Protein AF-A0A3B0YBM6-F1 (afdb_monomer_lite)

InterPro domains:
  IPR036280 Multiheme cytochrome superfamily [SSF48695] (33-255)

Radius of gyration: 23.22 Å; chains: 1; bounding box: 80×47×51 Å

Foldseek 3Di:
DPVVVVVVVVVVVVVVVVVVVVVVVLQVVCQPAQAGANNNPQFHADQLVCVLAVVRHPFADPPDFDFADLVRVLVVCCVVPVVQSVLLCLACQQPPPDPDDRNGPCLQFNGGRRRTGHHWLVSVCVPPVQQSVLQCVLVVLPPPGLLCLQNVLRNDCCNNPDDNVVSSLSSLLNSSNTHVQQQQHPPRSDQLSSQAQVSNDVNQDDDQHHPVVVCCPDPLNVCCVVCVVVADSVDWLDPPSDPGHHPCNVQQPRNRNHRSPPDDPRSD

Structure (mmCIF, N/CA/C/O backbone):
data_AF-A0A3B0YBM6-F1
#
_entry.id   AF-A0A3B0YBM6-F1
#
loop_
_atom_site.group_PDB
_atom_site.id
_atom_site.type_symbol
_atom_site.label_atom_id
_atom_site.label_alt_id
_atom_site.label_comp_id
_atom_site.label_asym_id
_atom_site.label_entity_id
_atom_site.label_seq_id
_atom_site.pdbx_PDB_ins_code
_atom_site.Cartn_x
_atom_site.Cartn_y
_atom_site.Cartn_z
_atom_site.occupancy
_atom_site.B_iso_or_equiv
_atom_site.auth_seq_id
_atom_site.auth_comp_id
_atom_site.auth_asym_id
_atom_site.auth_atom_id
_atom_site.pdbx_PDB_model_num
ATOM 1 N N . MET A 1 1 ? 52.699 29.665 -22.154 1.00 53.41 1 MET A N 1
ATOM 2 C CA . MET A 1 1 ? 52.460 28.295 -21.631 1.00 53.41 1 MET A CA 1
ATOM 3 C C . MET A 1 1 ? 51.101 28.164 -20.908 1.00 53.41 1 MET A C 1
ATOM 5 O O . MET A 1 1 ? 51.081 27.802 -19.745 1.00 53.41 1 MET A O 1
ATOM 9 N N . SER A 1 2 ? 49.950 28.418 -21.557 1.00 57.50 2 SER A N 1
ATOM 10 C CA . SER A 1 2 ? 48.637 28.396 -20.853 1.00 57.50 2 SER A CA 1
ATOM 11 C C . SER A 1 2 ? 47.530 27.567 -21.539 1.00 57.50 2 SER A C 1
ATOM 13 O O . SER A 1 2 ? 46.724 26.938 -20.864 1.00 57.50 2 SER A O 1
ATOM 15 N N . ARG A 1 3 ? 47.533 27.422 -22.874 1.00 57.56 3 ARG A N 1
ATOM 16 C CA . ARG A 1 3 ? 46.453 26.705 -23.589 1.00 57.56 3 ARG A CA 1
ATOM 17 C C . ARG A 1 3 ? 46.399 25.189 -23.349 1.00 57.56 3 ARG A C 1
ATOM 19 O O . ARG A 1 3 ? 45.308 24.643 -23.295 1.00 57.56 3 ARG A O 1
ATOM 26 N N . LYS A 1 4 ? 47.536 24.497 -23.171 1.00 54.75 4 LYS A N 1
ATOM 27 C CA . LYS A 1 4 ? 47.551 23.023 -23.025 1.00 54.75 4 LYS A CA 1
ATOM 28 C C . LYS A 1 4 ? 46.879 22.535 -21.730 1.00 54.75 4 LYS A C 1
ATOM 30 O O . LYS A 1 4 ? 46.140 21.564 -21.791 1.00 54.75 4 LYS A O 1
ATOM 35 N N . ARG A 1 5 ? 47.062 23.221 -20.589 1.00 54.25 5 ARG A N 1
ATOM 36 C CA . ARG A 1 5 ? 46.434 22.848 -19.297 1.00 54.25 5 ARG A CA 1
ATOM 37 C C . ARG A 1 5 ? 44.906 22.932 -19.323 1.00 54.25 5 ARG A C 1
ATOM 39 O O . ARG A 1 5 ? 44.256 22.127 -18.673 1.00 54.25 5 ARG A O 1
ATOM 46 N N . VAL A 1 6 ? 44.353 23.864 -20.099 1.00 57.91 6 VAL A N 1
ATOM 47 C CA . VAL A 1 6 ? 42.903 24.046 -20.253 1.00 57.91 6 VAL A CA 1
ATOM 48 C C . VAL A 1 6 ? 42.283 22.826 -20.953 1.00 57.91 6 VAL A C 1
ATOM 50 O O . VAL A 1 6 ? 41.308 22.271 -20.458 1.00 57.91 6 VAL A O 1
ATOM 53 N N . TYR A 1 7 ? 42.902 22.310 -22.021 1.00 59.50 7 TYR A N 1
ATOM 54 C CA . TYR A 1 7 ? 42.421 21.103 -22.714 1.00 59.50 7 TYR A CA 1
ATOM 55 C C . TYR A 1 7 ? 42.438 19.834 -21.843 1.00 59.50 7 TYR A C 1
ATOM 57 O O . TYR A 1 7 ? 41.513 19.033 -21.937 1.00 59.50 7 TYR A O 1
ATOM 65 N N . TYR A 1 8 ? 43.429 19.667 -20.958 1.00 67.12 8 TYR A N 1
ATOM 66 C CA . TYR A 1 8 ? 43.509 18.494 -20.071 1.00 67.12 8 TYR A CA 1
ATOM 67 C C . TYR A 1 8 ? 42.395 18.423 -19.019 1.00 67.12 8 TYR A C 1
ATOM 69 O O . TYR A 1 8 ? 42.155 17.345 -18.492 1.00 67.12 8 TYR A O 1
ATOM 77 N N . VAL A 1 9 ? 41.714 19.533 -18.717 1.00 77.81 9 VAL A N 1
ATOM 78 C CA . VAL A 1 9 ? 40.599 19.564 -17.755 1.00 77.81 9 VAL A CA 1
ATOM 79 C C . VAL A 1 9 ? 39.249 19.450 -18.466 1.00 77.81 9 VAL A C 1
ATOM 81 O O . VAL A 1 9 ? 38.379 18.712 -18.017 1.00 77.81 9 VAL A O 1
ATOM 84 N N . TRP A 1 10 ? 39.071 20.112 -19.612 1.00 86.19 10 TRP A N 1
ATOM 85 C CA . TRP A 1 10 ? 37.790 20.081 -20.327 1.00 86.19 10 TRP A CA 1
ATOM 86 C C . TRP A 1 10 ? 37.496 18.744 -21.000 1.00 86.19 10 TRP A C 1
ATOM 88 O O . TRP A 1 10 ? 36.347 18.323 -21.004 1.00 86.19 10 TRP A O 1
ATOM 98 N N . VAL A 1 11 ? 38.506 18.049 -21.530 1.00 88.62 11 VAL A N 1
ATOM 99 C CA . VAL A 1 11 ? 38.305 16.731 -22.153 1.00 88.62 11 VAL A CA 1
ATOM 100 C C . VAL A 1 11 ? 37.733 15.703 -21.162 1.00 88.62 11 VAL A C 1
ATOM 102 O O . VAL A 1 11 ? 36.676 15.151 -21.463 1.00 88.62 11 VAL A O 1
ATOM 105 N N . PRO A 1 12 ? 38.328 15.456 -19.976 1.00 90.75 12 PRO A N 1
ATOM 106 C CA . PRO A 1 12 ? 37.748 14.517 -19.018 1.00 90.75 12 PRO A CA 1
ATOM 107 C C . PRO A 1 12 ? 36.400 14.990 -18.461 1.00 90.75 12 PRO A C 1
ATOM 109 O O . PRO A 1 12 ? 35.537 14.151 -18.225 1.00 90.75 12 PRO A O 1
ATOM 112 N N . LEU A 1 13 ? 36.171 16.302 -18.304 1.00 92.50 13 LEU A N 1
ATOM 113 C CA . LEU A 1 13 ? 34.864 16.825 -17.886 1.00 92.50 13 LEU A CA 1
ATOM 114 C C . LEU A 1 13 ? 33.773 16.579 -18.935 1.00 92.50 13 LEU A C 1
ATOM 116 O O . LEU A 1 13 ? 32.681 16.147 -18.583 1.00 92.50 13 LEU A O 1
ATOM 120 N N . VAL A 1 14 ? 34.061 16.807 -20.218 1.00 94.06 14 VAL A N 1
ATOM 121 C CA . VAL A 1 14 ? 33.119 16.521 -21.309 1.00 94.06 14 VAL A CA 1
ATOM 122 C C . VAL A 1 14 ? 32.860 15.021 -21.412 1.00 94.06 14 VAL A C 1
ATOM 124 O O . VAL A 1 14 ? 31.706 14.621 -21.521 1.00 94.06 14 VAL A O 1
ATOM 127 N N . ILE A 1 15 ? 33.899 14.183 -21.308 1.00 94.88 15 ILE A N 1
ATOM 128 C CA . ILE A 1 15 ? 33.736 12.722 -21.279 1.00 94.88 15 ILE A CA 1
ATOM 129 C C . ILE A 1 15 ? 32.851 12.305 -20.099 1.00 94.88 15 ILE A C 1
ATOM 131 O O . ILE A 1 15 ? 31.937 11.511 -20.292 1.00 94.88 15 ILE A O 1
ATOM 135 N N . ALA A 1 16 ? 33.073 12.859 -18.904 1.00 95.06 16 ALA A N 1
ATOM 136 C CA . ALA A 1 16 ? 32.257 12.562 -17.730 1.00 95.06 16 ALA A CA 1
ATOM 137 C C . ALA A 1 16 ? 30.795 12.990 -17.927 1.00 95.06 16 ALA A C 1
ATOM 139 O O . ALA A 1 16 ? 29.895 12.204 -17.655 1.00 95.06 16 ALA A O 1
ATOM 140 N N . LEU A 1 17 ? 30.545 14.194 -18.452 1.00 96.06 17 LEU A N 1
ATOM 141 C CA . LEU A 1 17 ? 29.189 14.675 -18.736 1.00 96.06 17 LEU A CA 1
ATOM 142 C C . LEU A 1 17 ? 28.469 13.790 -19.760 1.00 96.06 17 LEU A C 1
ATOM 144 O O . LEU A 1 17 ? 27.319 13.414 -19.541 1.00 96.06 17 LEU A O 1
ATOM 148 N N . VAL A 1 18 ? 29.150 13.416 -20.847 1.00 96.50 18 VAL A N 1
ATOM 149 C CA . VAL A 1 18 ? 28.598 12.515 -21.867 1.00 96.50 18 VAL A CA 1
ATOM 150 C C . VAL A 1 18 ? 28.341 11.128 -21.282 1.00 96.50 18 VAL A C 1
ATOM 152 O O . VAL A 1 18 ? 27.279 10.566 -21.523 1.00 96.50 18 VAL A O 1
ATOM 155 N N . ALA A 1 19 ? 29.264 10.585 -20.486 1.00 96.25 19 ALA A N 1
ATOM 156 C CA . ALA A 1 19 ? 29.102 9.279 -19.853 1.00 96.25 19 ALA A CA 1
ATOM 157 C C . ALA A 1 19 ? 27.935 9.261 -18.855 1.00 96.25 19 ALA A C 1
ATOM 159 O O . ALA A 1 19 ? 27.167 8.304 -18.837 1.00 96.25 19 ALA A O 1
ATOM 160 N N . VAL A 1 20 ? 27.762 10.325 -18.064 1.00 96.25 20 VAL A N 1
ATOM 161 C CA . VAL A 1 20 ? 26.628 10.473 -17.141 1.00 96.25 20 VAL A CA 1
ATOM 162 C C . VAL A 1 20 ? 25.314 10.549 -17.915 1.00 96.25 20 VAL A C 1
ATOM 164 O O . VAL A 1 20 ? 24.391 9.797 -17.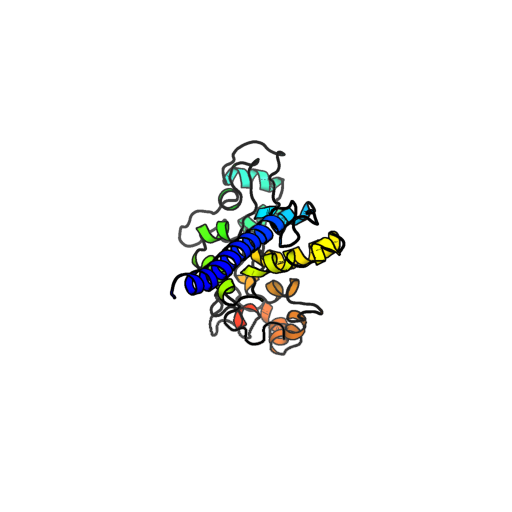612 1.00 96.25 20 VAL A O 1
ATOM 167 N N . ALA A 1 21 ? 25.235 11.390 -18.950 1.00 96.00 21 ALA A N 1
ATOM 168 C CA . ALA A 1 21 ? 24.043 11.496 -19.790 1.00 96.00 21 ALA A CA 1
ATOM 169 C C . ALA A 1 21 ? 23.711 10.166 -20.492 1.00 96.00 21 ALA A C 1
ATOM 171 O O . ALA A 1 21 ? 22.562 9.732 -20.478 1.00 96.00 21 ALA A O 1
ATOM 172 N N . ALA A 1 22 ? 24.720 9.485 -21.044 1.00 96.56 22 ALA A N 1
ATOM 173 C CA . ALA A 1 22 ? 24.568 8.166 -21.653 1.00 96.56 22 ALA A CA 1
ATOM 174 C C . ALA A 1 22 ? 24.124 7.109 -20.630 1.00 96.56 22 ALA A C 1
ATOM 176 O O . ALA A 1 22 ? 23.310 6.252 -20.957 1.00 96.56 22 ALA A O 1
ATOM 177 N N . GLY A 1 23 ? 24.613 7.188 -19.390 1.00 95.31 23 GLY A N 1
ATOM 178 C CA . GLY A 1 23 ? 24.188 6.325 -18.290 1.00 95.31 23 GLY A CA 1
ATOM 179 C C . GLY A 1 23 ? 22.714 6.514 -17.934 1.00 95.31 23 GLY A C 1
ATOM 180 O O . GLY A 1 23 ? 21.979 5.533 -17.865 1.00 95.31 23 GLY A O 1
ATOM 181 N N . PHE A 1 24 ? 22.256 7.760 -17.774 1.00 95.06 24 PHE A N 1
ATOM 182 C CA . PHE A 1 24 ? 20.836 8.053 -17.539 1.00 95.06 24 PHE A CA 1
ATOM 183 C C . PHE A 1 24 ? 19.958 7.584 -18.697 1.00 95.06 24 PHE A C 1
ATOM 185 O O . PHE A 1 24 ? 18.948 6.924 -18.463 1.00 95.06 24 PHE A O 1
ATOM 192 N N . PHE A 1 25 ? 20.378 7.855 -19.935 1.00 95.88 25 PHE A N 1
ATOM 193 C CA . PHE A 1 25 ? 19.683 7.364 -21.121 1.00 95.88 25 PHE A CA 1
ATOM 194 C C . PHE A 1 25 ? 19.610 5.834 -21.141 1.00 95.88 25 PHE A C 1
ATOM 196 O O . PHE A 1 25 ? 18.558 5.280 -21.425 1.00 95.88 25 PHE A O 1
ATOM 203 N N . TYR A 1 26 ? 20.700 5.137 -20.813 1.00 94.12 26 TYR A N 1
ATOM 204 C CA . TYR A 1 26 ? 20.715 3.677 -20.771 1.00 94.12 26 TYR A CA 1
ATOM 205 C C . TYR A 1 26 ? 19.743 3.120 -19.725 1.00 94.12 26 TYR A C 1
ATOM 207 O O . TYR A 1 26 ? 19.040 2.153 -20.009 1.00 94.12 26 TYR A O 1
ATOM 215 N N . VAL A 1 27 ? 19.668 3.728 -18.538 1.00 92.50 27 VAL A N 1
ATOM 216 C CA . VAL A 1 27 ? 18.724 3.308 -17.489 1.00 92.50 27 VAL A CA 1
ATOM 217 C C . VAL A 1 27 ? 17.278 3.526 -17.934 1.00 92.50 27 VAL A C 1
ATOM 219 O O . VAL A 1 27 ? 16.477 2.600 -17.833 1.00 92.50 27 VAL A O 1
ATOM 222 N N . ASP A 1 28 ? 16.956 4.705 -18.466 1.00 93.19 28 ASP A N 1
ATOM 223 C CA . ASP A 1 28 ? 15.616 5.026 -18.976 1.00 93.19 28 ASP A CA 1
ATOM 224 C C . ASP A 1 28 ? 15.218 4.107 -20.142 1.00 93.19 28 ASP A C 1
ATOM 226 O O . ASP A 1 28 ? 14.147 3.494 -20.167 1.00 93.19 28 ASP A O 1
ATOM 230 N N . TRP A 1 29 ? 16.150 3.886 -21.068 1.00 94.75 29 TRP A N 1
ATOM 231 C CA . TRP A 1 29 ? 15.981 2.924 -22.144 1.00 94.75 29 TRP A CA 1
ATOM 232 C C . TRP A 1 29 ? 15.737 1.512 -21.600 1.00 94.75 29 TRP A C 1
ATOM 234 O O . TRP A 1 29 ? 14.838 0.828 -22.079 1.00 94.75 29 TRP A O 1
ATOM 244 N N . SER A 1 30 ? 16.476 1.067 -20.584 1.00 92.31 30 SER A N 1
ATOM 245 C CA . SER A 1 30 ? 16.317 -0.268 -19.993 1.00 92.31 30 SER A CA 1
ATOM 246 C C . SER A 1 30 ? 14.989 -0.448 -19.249 1.00 92.31 30 SER A C 1
ATOM 248 O O . SER A 1 30 ? 14.498 -1.575 -19.173 1.00 92.31 30 SER A O 1
ATOM 250 N N . LYS A 1 31 ? 14.396 0.636 -18.730 1.00 93.00 31 LYS A N 1
ATOM 251 C CA . LYS A 1 31 ? 13.109 0.649 -18.008 1.00 93.00 31 LYS A CA 1
ATOM 252 C C . LYS A 1 31 ? 11.879 0.862 -18.907 1.00 93.00 31 LYS A C 1
ATOM 254 O O . LYS A 1 31 ? 10.766 0.647 -18.451 1.00 93.00 31 LYS A O 1
ATOM 259 N N . SER A 1 32 ? 12.062 1.224 -20.177 1.00 91.81 32 SER A N 1
ATOM 260 C CA . SER A 1 32 ? 10.979 1.524 -21.140 1.00 91.81 32 SER A CA 1
ATOM 261 C C . SER A 1 32 ? 10.582 0.339 -22.039 1.00 91.81 32 SER A C 1
ATOM 263 O O . SER A 1 32 ? 10.205 0.508 -23.203 1.00 91.81 32 SER A O 1
ATOM 265 N N . GLY A 1 33 ? 10.758 -0.886 -21.550 1.00 94.19 33 GLY A N 1
ATOM 266 C CA . GLY A 1 33 ? 10.282 -2.111 -22.190 1.00 94.19 33 GLY A CA 1
ATOM 267 C C . GLY A 1 33 ? 8.815 -2.430 -21.873 1.00 94.19 33 GLY A C 1
ATOM 268 O O . GLY A 1 33 ? 8.153 -1.664 -21.187 1.00 94.19 33 GLY A O 1
ATOM 269 N N . PRO A 1 34 ? 8.298 -3.563 -22.383 1.00 93.19 34 PRO A N 1
ATOM 270 C CA . PRO A 1 34 ? 6.932 -4.023 -22.109 1.00 93.19 34 PRO A CA 1
ATOM 271 C C . PRO A 1 34 ? 6.726 -4.613 -20.700 1.00 93.19 34 PRO A C 1
ATOM 273 O O . PRO A 1 34 ? 5.586 -4.762 -20.268 1.00 93.19 34 PRO A O 1
ATOM 276 N N . GLY A 1 35 ? 7.795 -5.014 -20.009 1.00 94.19 35 GLY A N 1
ATOM 277 C CA . GLY A 1 35 ? 7.783 -5.336 -18.581 1.00 94.19 35 GLY A CA 1
ATOM 278 C C . GLY A 1 35 ? 7.968 -4.086 -17.718 1.00 94.19 35 GLY A C 1
ATOM 279 O O . GLY A 1 35 ? 7.723 -2.973 -18.160 1.00 94.19 35 GLY A O 1
ATOM 280 N N . ALA A 1 36 ? 8.475 -4.265 -16.499 1.00 93.94 36 ALA A N 1
ATOM 281 C CA . ALA A 1 36 ? 8.815 -3.166 -15.593 1.00 93.94 36 ALA A CA 1
ATOM 282 C C . ALA A 1 36 ? 10.171 -3.383 -14.897 1.00 93.94 36 ALA A C 1
ATOM 284 O O . ALA A 1 36 ? 10.782 -4.454 -14.994 1.00 93.94 36 ALA A O 1
ATOM 285 N N . GLY A 1 37 ? 10.655 -2.340 -14.222 1.00 93.25 37 GLY A N 1
ATOM 286 C CA . GLY A 1 37 ? 11.956 -2.331 -13.551 1.00 93.25 37 GLY A CA 1
ATOM 287 C C . GLY A 1 37 ? 13.149 -2.341 -14.512 1.00 93.25 37 GLY A C 1
ATOM 288 O O . GLY A 1 37 ? 13.015 -2.206 -15.731 1.00 93.25 37 GLY A O 1
ATOM 289 N N . LEU A 1 38 ? 14.349 -2.502 -13.955 1.00 93.06 38 LEU A N 1
ATOM 290 C CA . LEU A 1 38 ? 15.623 -2.453 -14.682 1.00 93.06 38 LEU A CA 1
ATOM 291 C C . LEU A 1 38 ? 15.680 -3.412 -15.881 1.00 93.06 38 LEU A C 1
ATOM 293 O O . LEU A 1 38 ? 16.349 -3.120 -16.869 1.00 93.06 38 LEU A O 1
ATOM 297 N N . TYR A 1 39 ? 14.972 -4.539 -15.811 1.00 94.81 39 TYR A N 1
ATOM 298 C CA . TYR A 1 39 ? 14.963 -5.573 -16.843 1.00 94.81 39 TYR A CA 1
ATOM 299 C C . TYR A 1 39 ? 13.695 -5.573 -17.707 1.00 94.81 39 TYR A C 1
ATOM 301 O O . TYR A 1 39 ? 13.427 -6.576 -18.364 1.00 94.81 39 TYR A O 1
ATOM 309 N N . SER A 1 40 ? 12.933 -4.474 -17.752 1.00 95.38 40 SER A N 1
ATOM 310 C CA . SER A 1 40 ? 11.627 -4.384 -18.439 1.00 95.38 40 SER A CA 1
ATOM 311 C C . SER A 1 40 ? 11.610 -4.901 -19.888 1.00 95.38 40 SER A C 1
ATOM 313 O O . SER A 1 40 ? 10.584 -5.349 -20.385 1.00 95.38 40 SER A O 1
ATOM 315 N N . ARG A 1 41 ? 12.744 -4.862 -20.598 1.00 95.12 41 ARG A N 1
ATOM 316 C CA . ARG A 1 41 ? 12.864 -5.351 -21.983 1.00 95.12 41 ARG A CA 1
ATOM 317 C C . ARG A 1 41 ? 13.040 -6.864 -22.117 1.00 95.12 41 ARG A C 1
ATOM 319 O O . ARG A 1 41 ? 12.991 -7.372 -23.231 1.00 95.12 41 ARG A O 1
ATOM 326 N N . GLN A 1 42 ? 13.296 -7.570 -21.022 1.00 95.38 42 GLN A N 1
ATOM 327 C CA . GLN A 1 42 ? 13.660 -8.991 -21.018 1.00 95.38 42 GLN A CA 1
ATOM 328 C C . GLN A 1 42 ? 12.517 -9.900 -20.554 1.00 95.38 42 GLN A C 1
ATOM 330 O O . GLN A 1 42 ? 12.663 -11.119 -20.572 1.00 95.38 42 GLN A O 1
ATOM 335 N N . TRP A 1 43 ? 11.387 -9.326 -20.146 1.00 94.50 43 TRP A N 1
ATOM 336 C CA . TRP A 1 43 ? 10.215 -10.061 -19.688 1.00 94.50 43 TRP A CA 1
ATOM 337 C C . TRP A 1 43 ? 8.935 -9.278 -20.001 1.00 94.50 43 TRP A C 1
ATOM 339 O O . TRP A 1 43 ? 8.984 -8.105 -20.365 1.00 94.50 43 TRP A O 1
ATOM 349 N N . ILE A 1 44 ? 7.786 -9.944 -19.890 1.00 93.75 44 ILE A N 1
ATOM 350 C CA . ILE A 1 44 ? 6.457 -9.353 -20.103 1.00 93.75 44 ILE A CA 1
ATOM 351 C C . ILE A 1 44 ? 5.518 -9.751 -18.956 1.00 93.75 44 ILE A C 1
ATOM 353 O O . ILE A 1 44 ? 5.638 -10.880 -18.458 1.00 93.75 44 ILE A O 1
ATOM 357 N N . PRO A 1 45 ? 4.583 -8.878 -18.544 1.00 92.56 45 PRO A N 1
ATOM 358 C CA . PRO A 1 45 ? 3.649 -9.172 -17.462 1.00 92.56 45 PRO A CA 1
ATOM 359 C C . PRO A 1 45 ? 2.683 -10.302 -17.830 1.00 92.56 45 PRO A C 1
ATOM 361 O O . PRO A 1 45 ? 2.402 -10.554 -19.003 1.00 92.56 45 PRO A O 1
ATOM 364 N N . ASP A 1 46 ? 2.158 -10.982 -16.811 1.00 92.06 46 ASP A N 1
ATOM 365 C CA . ASP A 1 46 ? 0.908 -11.736 -16.939 1.00 92.06 46 ASP A CA 1
ATOM 366 C C . ASP A 1 46 ? -0.277 -10.849 -16.558 1.00 92.06 46 ASP A C 1
ATOM 368 O O . ASP A 1 46 ? -0.119 -9.871 -15.830 1.00 92.06 46 ASP A O 1
ATOM 372 N N . ALA A 1 47 ? -1.484 -11.222 -16.989 1.00 91.94 47 ALA A N 1
ATOM 373 C CA . ALA A 1 47 ? -2.699 -10.436 -16.750 1.00 91.94 47 ALA A CA 1
ATOM 374 C C . ALA A 1 47 ? -2.915 -10.075 -15.266 1.00 91.94 47 ALA A C 1
ATOM 376 O O . ALA A 1 47 ? -3.399 -8.993 -14.955 1.00 91.94 47 ALA A O 1
ATOM 377 N N . MET A 1 48 ? -2.508 -10.946 -14.336 1.00 92.75 48 MET A N 1
ATOM 378 C CA . MET A 1 48 ? -2.634 -10.696 -12.895 1.00 92.75 48 MET A CA 1
ATOM 379 C C . MET A 1 48 ? -1.791 -9.500 -12.407 1.00 92.75 48 MET A C 1
ATOM 381 O O . MET A 1 48 ? -2.128 -8.874 -11.405 1.00 92.75 48 MET A O 1
ATOM 385 N N . PHE A 1 49 ? -0.709 -9.148 -13.108 1.00 94.62 49 PHE A N 1
ATOM 386 C CA . PHE A 1 49 ? 0.205 -8.072 -12.707 1.00 94.62 49 PHE A CA 1
ATOM 387 C C . PHE A 1 49 ? -0.491 -6.710 -12.738 1.00 94.62 49 PHE A C 1
ATOM 389 O O . PHE A 1 49 ? -0.162 -5.851 -11.924 1.00 94.62 49 PHE A O 1
ATOM 396 N N . ALA A 1 50 ? -1.507 -6.554 -13.592 1.00 95.31 50 ALA A N 1
ATOM 397 C CA . ALA A 1 50 ? -2.379 -5.386 -13.650 1.00 95.31 50 ALA A CA 1
ATOM 398 C C . ALA A 1 50 ? -2.997 -5.019 -12.291 1.00 95.31 50 ALA A C 1
ATOM 400 O O . ALA A 1 50 ? -3.225 -3.847 -12.021 1.00 95.31 50 ALA A O 1
ATOM 401 N N . TYR A 1 51 ? -3.241 -5.998 -11.414 1.00 95.00 51 TYR A N 1
ATOM 402 C CA . TYR A 1 51 ? -3.839 -5.765 -10.095 1.00 95.00 51 TYR A CA 1
ATOM 403 C C . TYR A 1 51 ? -2.807 -5.509 -8.990 1.00 95.00 51 TYR A C 1
ATOM 405 O O . TYR A 1 51 ? -3.165 -5.029 -7.913 1.00 95.00 51 TYR A O 1
ATOM 413 N N . TRP A 1 52 ? -1.536 -5.828 -9.244 1.00 95.81 52 TRP A N 1
ATOM 414 C CA . TRP A 1 52 ? -0.437 -5.634 -8.296 1.00 95.81 52 TRP A CA 1
ATOM 415 C C . TRP A 1 52 ? 0.403 -4.398 -8.606 1.00 95.81 52 TRP A C 1
ATOM 417 O O . TRP A 1 52 ? 0.970 -3.821 -7.686 1.00 95.81 52 TRP A O 1
ATOM 427 N N . ASN A 1 53 ? 0.481 -3.981 -9.867 1.00 95.62 53 ASN A N 1
ATOM 428 C CA . ASN A 1 53 ? 1.194 -2.788 -10.310 1.00 95.62 53 ASN A CA 1
ATOM 429 C C . ASN A 1 53 ? 0.385 -2.079 -11.413 1.00 95.62 53 ASN A C 1
ATOM 431 O O . ASN A 1 53 ? 0.703 -2.201 -12.599 1.00 95.62 53 ASN A O 1
ATOM 435 N N . PRO A 1 54 ? -0.726 -1.424 -11.037 1.00 95.56 54 PRO A N 1
ATOM 436 C CA . PRO A 1 54 ? -1.696 -0.912 -11.996 1.00 95.56 54 PRO A CA 1
ATOM 437 C C . PRO A 1 54 ? -1.177 0.221 -12.879 1.00 95.56 54 PRO A C 1
ATOM 439 O O . PRO A 1 54 ? -1.603 0.285 -14.027 1.00 95.56 54 PRO A O 1
ATOM 442 N N . ASP A 1 55 ? -0.256 1.056 -12.391 1.00 92.19 55 ASP A N 1
ATOM 443 C CA . ASP A 1 55 ? 0.289 2.179 -13.169 1.00 92.19 55 ASP A CA 1
ATOM 444 C C . ASP A 1 55 ? 0.985 1.716 -14.457 1.00 92.19 55 ASP A C 1
ATOM 446 O O . ASP A 1 55 ? 0.864 2.367 -15.493 1.00 92.19 55 ASP A O 1
ATOM 450 N N . ASP A 1 56 ? 1.649 0.557 -14.414 1.00 92.31 56 ASP A N 1
ATOM 451 C CA . ASP A 1 56 ? 2.374 0.025 -15.571 1.00 92.31 56 ASP A CA 1
ATOM 452 C C . ASP A 1 56 ? 1.509 -0.902 -16.439 1.00 92.31 56 ASP A C 1
ATOM 454 O O . ASP A 1 56 ? 1.736 -1.020 -17.644 1.00 92.31 56 ASP A O 1
ATOM 458 N N . PHE A 1 57 ? 0.547 -1.614 -15.838 1.00 94.81 57 PHE A N 1
ATOM 459 C CA . PHE A 1 57 ? -0.051 -2.795 -16.474 1.00 94.81 57 PHE A CA 1
ATOM 460 C C . PHE A 1 57 ? -1.578 -2.822 -16.528 1.00 94.81 57 PHE A C 1
ATOM 462 O O . PHE A 1 57 ? -2.128 -3.679 -17.224 1.00 94.81 57 PHE A O 1
ATOM 469 N N . TYR A 1 58 ? -2.290 -1.963 -15.794 1.00 96.25 58 TYR A N 1
ATOM 470 C CA . TYR A 1 58 ? -3.748 -2.032 -15.779 1.00 96.25 58 TYR A CA 1
ATOM 471 C C . TYR A 1 58 ? -4.361 -1.454 -17.051 1.00 96.25 58 TYR A C 1
ATOM 473 O O . TYR A 1 58 ? -4.037 -0.354 -17.492 1.00 96.25 58 TYR A O 1
ATOM 481 N N . GLN A 1 59 ? -5.306 -2.200 -17.613 1.00 93.12 59 GLN A N 1
ATOM 482 C CA . GLN A 1 59 ? -6.161 -1.756 -18.702 1.00 93.12 59 GLN A CA 1
ATOM 483 C C . GLN A 1 59 ? -7.612 -2.018 -18.315 1.00 93.12 59 GLN A C 1
ATOM 485 O O . GLN A 1 59 ? -7.937 -3.062 -17.741 1.00 93.12 59 GLN A O 1
ATOM 490 N N . SER A 1 60 ? -8.475 -1.049 -18.610 1.00 92.19 60 SER A N 1
ATOM 491 C CA . SER A 1 60 ? -9.904 -1.175 -18.349 1.00 92.19 60 SER A CA 1
ATOM 492 C C . SER A 1 60 ? -10.560 -2.203 -19.272 1.00 92.19 60 SER A C 1
ATOM 494 O O . SER A 1 60 ? -9.974 -2.654 -20.255 1.00 92.19 60 SER A O 1
ATOM 496 N N . THR A 1 61 ? -11.797 -2.578 -18.954 1.00 87.50 61 THR A N 1
ATOM 497 C CA . THR A 1 61 ? -12.569 -3.537 -19.751 1.00 87.50 61 THR A CA 1
ATOM 498 C C . THR A 1 61 ? -13.602 -2.825 -20.614 1.00 87.50 61 THR A C 1
ATOM 500 O O . THR A 1 61 ? -14.368 -2.018 -20.094 1.00 87.50 61 THR A O 1
ATOM 503 N N . ASP A 1 62 ? -13.759 -3.245 -21.868 1.00 87.31 62 ASP A N 1
ATOM 504 C CA . ASP A 1 62 ? -14.839 -2.779 -22.754 1.00 87.31 62 ASP A CA 1
ATOM 505 C C . ASP A 1 62 ? -16.168 -3.542 -22.570 1.00 87.31 62 ASP A C 1
ATOM 507 O O . ASP A 1 62 ? -17.045 -3.517 -23.431 1.00 87.31 62 ASP A O 1
ATOM 511 N N . ALA A 1 63 ? -16.335 -4.258 -21.452 1.00 88.25 63 ALA A N 1
ATOM 512 C CA . ALA A 1 63 ? -17.502 -5.111 -21.217 1.00 88.25 63 ALA A CA 1
ATOM 513 C C . ALA A 1 63 ? -18.815 -4.322 -21.057 1.00 88.25 63 ALA A C 1
ATOM 515 O O . ALA A 1 63 ? -19.884 -4.824 -21.401 1.00 88.25 63 ALA A O 1
ATOM 516 N N . VAL A 1 64 ? -18.741 -3.097 -20.530 1.00 93.38 64 VAL A N 1
ATOM 517 C CA . VAL A 1 64 ? -19.881 -2.190 -20.355 1.00 93.38 64 VAL A CA 1
ATOM 518 C C . VAL A 1 64 ? -19.459 -0.808 -20.838 1.00 93.38 64 VAL A C 1
ATOM 520 O O . VAL A 1 64 ? -18.425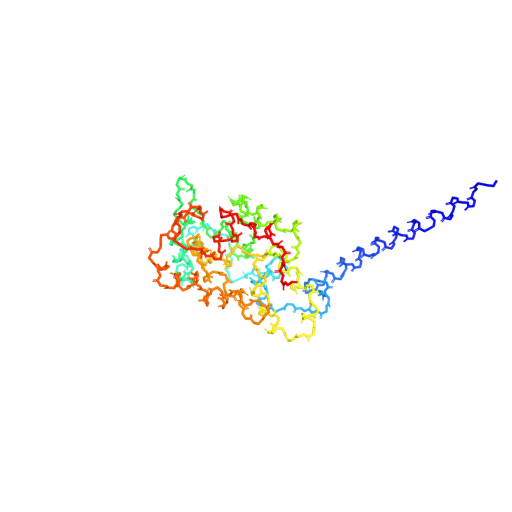 -0.292 -20.420 1.00 93.38 64 VAL A O 1
ATOM 523 N N . ALA A 1 65 ? -20.268 -0.212 -21.712 1.00 94.75 65 ALA A N 1
ATOM 524 C CA . ALA A 1 65 ? -20.024 1.116 -22.260 1.00 94.75 65 ALA A CA 1
ATOM 525 C C . ALA A 1 65 ? -20.838 2.185 -21.523 1.00 94.75 65 ALA A C 1
ATOM 527 O O . ALA A 1 65 ? -22.019 1.977 -21.230 1.00 94.75 65 ALA A O 1
ATOM 528 N N . GLY A 1 66 ? -20.218 3.340 -21.278 1.00 95.19 66 GLY A N 1
ATOM 529 C CA . GLY A 1 66 ? -20.889 4.531 -20.757 1.00 95.19 66 GLY A CA 1
ATOM 530 C C . GLY A 1 66 ? -20.291 5.102 -19.474 1.00 95.19 66 GLY A C 1
ATOM 531 O O . GLY A 1 66 ? -19.421 4.512 -18.831 1.00 95.19 66 GLY A O 1
ATOM 532 N N . GLU A 1 67 ? -20.794 6.280 -19.118 1.00 97.12 67 GLU A N 1
ATOM 533 C CA . GLU A 1 67 ? -20.489 6.967 -17.868 1.00 97.12 67 GLU A CA 1
ATOM 534 C C . GLU A 1 67 ? -21.619 6.762 -16.860 1.00 97.12 67 GLU A C 1
ATOM 536 O O . GLU A 1 67 ? -22.800 6.855 -17.203 1.00 97.12 67 GLU A O 1
ATOM 541 N N . PHE A 1 68 ? -21.252 6.487 -15.610 1.00 97.31 68 PHE A N 1
ATOM 542 C CA . PHE A 1 68 ? -22.192 6.158 -14.547 1.00 97.31 68 PHE A CA 1
ATOM 543 C C . PHE A 1 68 ? -21.912 6.973 -13.287 1.00 97.31 68 PHE A C 1
ATOM 545 O O . PHE A 1 68 ? -20.780 7.082 -12.814 1.00 97.31 68 PHE A O 1
ATOM 552 N N . GLU A 1 69 ? -22.978 7.498 -12.696 1.00 97.00 69 GLU A N 1
ATOM 553 C CA . GLU A 1 69 ? -22.945 8.147 -11.394 1.00 97.00 69 GLU A CA 1
ATOM 554 C C . GLU A 1 69 ? -22.722 7.131 -10.271 1.00 97.00 69 GLU A C 1
ATOM 556 O O . GLU A 1 69 ? -23.126 5.969 -10.355 1.00 97.00 69 GLU A O 1
ATOM 561 N N . GLY A 1 70 ? -22.175 7.591 -9.144 1.00 95.88 70 GLY A N 1
ATOM 562 C CA . GLY A 1 70 ? -21.799 6.714 -8.031 1.00 95.88 70 GLY A CA 1
ATOM 563 C C . GLY A 1 70 ? -22.929 5.808 -7.516 1.00 95.88 70 GLY A C 1
ATOM 564 O O . GLY A 1 70 ? -22.699 4.645 -7.184 1.00 95.88 70 GLY A O 1
ATOM 565 N N . LYS A 1 71 ? -24.175 6.301 -7.500 1.00 97.50 71 LYS A N 1
ATOM 566 C CA . LYS A 1 71 ? -25.353 5.500 -7.116 1.00 97.50 71 LYS A CA 1
ATOM 567 C C . LYS A 1 71 ? -25.689 4.408 -8.135 1.00 97.50 71 LYS A C 1
ATOM 569 O O . LYS A 1 71 ? -26.166 3.348 -7.739 1.00 97.50 71 LYS A O 1
ATOM 574 N N . GLN A 1 72 ? -25.449 4.656 -9.422 1.00 98.19 72 GLN A N 1
ATOM 575 C CA . GLN A 1 72 ? -25.674 3.678 -10.488 1.00 98.19 72 GLN A CA 1
ATOM 576 C C . GLN A 1 72 ? -24.630 2.560 -10.422 1.00 98.19 72 GLN A C 1
ATOM 578 O O . GLN A 1 72 ? -24.994 1.396 -10.586 1.00 98.19 72 GLN A O 1
ATOM 583 N N . CYS A 1 73 ? -23.375 2.892 -10.084 1.00 97.75 73 CYS A N 1
ATOM 584 C CA . CYS A 1 73 ? -22.344 1.893 -9.796 1.00 97.75 73 CYS A CA 1
ATOM 585 C C . CYS A 1 73 ? -22.832 0.928 -8.708 1.00 97.75 73 CYS A C 1
ATOM 587 O O . CYS A 1 73 ? -22.850 -0.280 -8.916 1.00 97.75 73 CYS A O 1
ATOM 589 N N . VAL A 1 74 ? -23.298 1.467 -7.573 1.00 98.25 74 VAL A N 1
ATOM 590 C CA . VAL A 1 74 ? -23.802 0.660 -6.451 1.00 98.25 74 VAL A CA 1
ATOM 591 C C . VAL A 1 74 ? -24.986 -0.203 -6.886 1.00 98.25 74 VAL A C 1
ATOM 593 O O . VAL A 1 74 ? -24.940 -1.412 -6.695 1.00 98.25 74 VAL A O 1
ATOM 596 N N . ALA A 1 75 ? -26.007 0.382 -7.519 1.00 97.94 75 ALA A N 1
ATOM 597 C CA . ALA A 1 75 ? -27.215 -0.345 -7.915 1.00 97.94 75 ALA A CA 1
ATOM 598 C C . ALA A 1 75 ? -26.928 -1.544 -8.839 1.00 97.94 75 ALA A C 1
ATOM 600 O O . ALA A 1 75 ? -27.531 -2.601 -8.680 1.00 97.94 75 ALA A O 1
ATOM 601 N N . CYS A 1 76 ? -25.992 -1.407 -9.783 1.00 97.81 76 CYS A N 1
ATOM 602 C CA . CYS A 1 76 ? -25.598 -2.509 -10.662 1.00 97.81 76 CYS A CA 1
ATOM 603 C C . CYS A 1 76 ? -24.723 -3.539 -9.924 1.00 97.81 76 CYS A C 1
ATOM 605 O O . CYS A 1 76 ? -24.986 -4.745 -9.953 1.00 97.81 76 CYS A O 1
ATOM 607 N N . HIS A 1 77 ? -23.701 -3.073 -9.200 1.00 98.06 77 HIS A N 1
ATOM 608 C CA . HIS A 1 77 ? -22.745 -3.948 -8.525 1.00 98.06 77 HIS A CA 1
ATOM 609 C C . HIS A 1 77 ? -23.319 -4.677 -7.306 1.00 98.06 77 HIS A C 1
ATOM 611 O O . HIS A 1 77 ? -22.720 -5.656 -6.866 1.00 98.06 77 HIS A O 1
ATOM 617 N N . GLU A 1 78 ? -24.486 -4.280 -6.793 1.00 98.19 78 GLU A N 1
ATOM 618 C CA . GLU A 1 78 ? -25.243 -5.082 -5.824 1.00 98.19 78 GLU A CA 1
ATOM 619 C C . GLU A 1 78 ? -25.585 -6.468 -6.376 1.00 98.19 78 GLU A C 1
ATOM 621 O O . GLU A 1 78 ? -25.566 -7.439 -5.624 1.00 98.19 78 GLU A O 1
ATOM 626 N N . ALA A 1 79 ? -25.852 -6.571 -7.679 1.00 97.38 79 ALA A N 1
ATOM 627 C CA . ALA A 1 79 ? -26.126 -7.841 -8.340 1.00 97.38 79 ALA A CA 1
ATOM 628 C C . ALA A 1 79 ? -24.848 -8.507 -8.875 1.00 97.38 79 ALA A C 1
ATOM 630 O O . ALA A 1 79 ? -24.697 -9.721 -8.761 1.00 97.38 79 ALA A O 1
ATOM 631 N N . VAL A 1 80 ? -23.924 -7.727 -9.448 1.00 97.12 80 VAL A N 1
ATOM 632 C CA . VAL A 1 80 ? -22.734 -8.267 -10.136 1.00 97.12 80 VAL A CA 1
ATOM 633 C C . VAL A 1 80 ? -21.621 -8.656 -9.157 1.00 97.12 80 VAL A C 1
ATOM 635 O O . VAL A 1 80 ? -20.995 -9.703 -9.304 1.00 97.12 80 VAL A O 1
ATOM 638 N N . THR A 1 81 ? -21.369 -7.832 -8.138 1.00 97.69 81 THR A N 1
ATOM 639 C CA . THR A 1 81 ? -20.310 -8.042 -7.136 1.00 97.69 81 THR A CA 1
ATOM 640 C C . THR A 1 81 ? -20.822 -7.726 -5.722 1.00 97.69 81 THR A C 1
ATOM 642 O O . THR A 1 81 ? -20.324 -6.794 -5.076 1.00 97.69 81 THR A O 1
ATOM 645 N N . PRO A 1 82 ? -21.802 -8.489 -5.201 1.00 98.19 82 PRO A N 1
ATOM 646 C CA . PRO A 1 82 ? -22.489 -8.171 -3.946 1.00 98.19 82 PRO A CA 1
ATOM 647 C C . PRO A 1 82 ? -21.540 -8.029 -2.751 1.00 98.19 82 PRO A C 1
ATOM 649 O O . PRO A 1 82 ? -21.737 -7.155 -1.911 1.00 98.19 82 PRO A O 1
ATOM 652 N N . GLY A 1 83 ? -20.479 -8.844 -2.682 1.00 98.44 83 GLY A N 1
ATOM 653 C CA . GLY A 1 83 ? -19.482 -8.769 -1.608 1.00 98.44 83 GLY A CA 1
ATOM 654 C C . GLY A 1 83 ? -18.781 -7.409 -1.535 1.00 98.44 83 GLY A C 1
ATOM 655 O O . GLY A 1 83 ? -18.684 -6.827 -0.459 1.00 98.44 83 GLY A O 1
ATOM 656 N N . ILE A 1 84 ? -18.389 -6.854 -2.688 1.00 98.56 84 ILE A N 1
ATOM 657 C CA . ILE A 1 84 ? -17.740 -5.537 -2.782 1.00 98.56 84 ILE A CA 1
ATOM 658 C C . ILE A 1 84 ? -18.678 -4.439 -2.280 1.00 98.56 84 ILE A C 1
ATOM 660 O O . ILE A 1 84 ? -18.276 -3.587 -1.487 1.00 98.56 84 ILE A O 1
ATOM 664 N N . VAL A 1 85 ? -19.942 -4.471 -2.712 1.00 98.69 85 VAL A N 1
ATOM 665 C CA . VAL A 1 85 ? -20.922 -3.468 -2.286 1.00 98.69 85 VAL A CA 1
ATOM 666 C C . VAL A 1 85 ? -21.243 -3.598 -0.801 1.00 98.69 85 VAL A C 1
ATOM 668 O O . VAL A 1 85 ? -21.371 -2.582 -0.122 1.00 98.69 85 VAL A O 1
ATOM 671 N N . ASN A 1 86 ? -21.341 -4.817 -0.271 1.00 98.56 86 ASN A N 1
ATOM 672 C CA . ASN A 1 86 ? -21.582 -5.043 1.153 1.00 98.56 86 ASN A CA 1
ATOM 673 C C . ASN A 1 86 ? -20.435 -4.497 2.016 1.00 98.56 86 ASN A C 1
ATOM 675 O O . ASN A 1 86 ? -20.693 -3.804 3.003 1.00 98.56 86 ASN A O 1
ATOM 679 N N . ASP A 1 87 ? -19.186 -4.731 1.613 1.00 98.62 87 ASP A N 1
ATOM 680 C CA . ASP A 1 87 ? -18.015 -4.177 2.294 1.00 98.62 87 ASP A CA 1
ATOM 681 C C . ASP A 1 87 ? -17.986 -2.649 2.232 1.00 98.62 87 ASP A C 1
ATOM 683 O O . ASP A 1 87 ? -17.784 -1.994 3.259 1.00 98.62 87 ASP A O 1
ATOM 687 N N . TRP A 1 88 ? -18.252 -2.068 1.055 1.00 98.56 88 TRP A N 1
ATOM 688 C CA . TRP A 1 88 ? -18.360 -0.619 0.903 1.00 98.56 88 TRP A CA 1
ATOM 689 C C . TRP A 1 88 ? -19.471 -0.056 1.792 1.00 98.56 88 TRP A C 1
ATOM 691 O O . TRP A 1 88 ? -19.217 0.890 2.534 1.00 98.56 88 TRP A O 1
ATOM 701 N N . LYS A 1 89 ? -20.669 -0.658 1.812 1.00 98.12 89 LYS A N 1
ATOM 702 C CA . LYS A 1 89 ? -21.788 -0.257 2.685 1.00 98.12 89 LYS A CA 1
ATOM 703 C C . LYS A 1 89 ? -21.405 -0.294 4.165 1.00 98.12 89 LYS A C 1
ATOM 705 O O . LYS A 1 89 ? -21.848 0.578 4.907 1.00 98.12 89 LYS A O 1
ATOM 710 N N . ALA A 1 90 ? -20.566 -1.242 4.579 1.00 97.44 90 ALA A N 1
ATOM 711 C CA . ALA A 1 90 ? -20.061 -1.370 5.946 1.00 97.44 90 ALA A CA 1
ATOM 712 C C . ALA A 1 90 ? -18.843 -0.473 6.267 1.00 97.44 90 ALA A C 1
ATOM 714 O O . ALA A 1 90 ? -18.347 -0.489 7.401 1.00 97.44 90 ALA A O 1
ATOM 715 N N . SER A 1 91 ? -18.333 0.281 5.291 1.00 97.69 91 SER A N 1
ATOM 716 C CA . SER A 1 91 ? -17.155 1.140 5.429 1.00 97.69 91 SER A CA 1
ATOM 717 C C . SER A 1 91 ? -17.492 2.535 5.972 1.00 97.69 91 SER A C 1
ATOM 719 O O . SER A 1 91 ? -18.645 2.957 6.058 1.00 97.69 91 SER A O 1
ATOM 721 N N . ARG A 1 92 ? -16.452 3.310 6.295 1.00 96.06 92 ARG A N 1
ATOM 722 C CA . ARG A 1 92 ? -16.591 4.753 6.561 1.00 96.06 92 ARG A CA 1
ATOM 723 C C . ARG A 1 92 ? -16.700 5.593 5.285 1.00 96.06 92 ARG A C 1
ATOM 725 O O . ARG A 1 92 ? -17.033 6.766 5.387 1.00 96.06 92 ARG A O 1
ATOM 732 N N . HIS A 1 93 ? -16.446 5.019 4.111 1.00 97.06 93 HIS A N 1
ATOM 733 C CA . HIS A 1 93 ? -16.611 5.706 2.829 1.00 97.06 93 HIS A CA 1
ATOM 734 C C . HIS A 1 93 ? -18.088 5.822 2.426 1.00 97.06 93 HIS A C 1
ATOM 736 O O . HIS A 1 93 ? -18.495 6.872 1.933 1.00 97.06 93 HIS A O 1
ATOM 742 N N . SER A 1 94 ? -18.910 4.804 2.707 1.00 97.06 94 SER A N 1
ATOM 743 C CA . SER A 1 94 ? -20.369 4.861 2.499 1.00 97.06 94 SER A CA 1
ATOM 744 C C . SER A 1 94 ? -21.096 5.703 3.552 1.00 97.06 94 SER A C 1
ATOM 746 O O . SER A 1 94 ? -22.140 6.287 3.269 1.00 97.06 94 SER A O 1
ATOM 748 N N . ASN A 1 95 ? -20.556 5.750 4.774 1.00 94.88 95 ASN A N 1
ATOM 749 C CA . ASN A 1 95 ? -21.149 6.433 5.921 1.00 94.88 95 ASN A CA 1
ATOM 750 C C . ASN A 1 95 ? -20.091 7.250 6.689 1.00 94.88 95 ASN A C 1
ATOM 752 O O . ASN A 1 95 ? -19.647 6.857 7.782 1.00 94.88 95 ASN A O 1
ATOM 756 N N . PRO A 1 96 ? -19.627 8.362 6.099 1.00 90.56 96 PRO A N 1
ATOM 757 C CA . PRO A 1 96 ? -18.578 9.175 6.686 1.00 90.56 96 PRO A CA 1
ATOM 758 C C . PRO A 1 96 ? -19.079 9.947 7.908 1.00 90.56 96 PRO A C 1
ATOM 760 O O . PRO A 1 96 ? -20.217 10.406 7.985 1.00 90.56 96 PRO A O 1
ATOM 763 N N . THR A 1 97 ? -18.193 10.134 8.883 1.00 83.38 97 THR A N 1
ATOM 764 C CA . THR A 1 97 ? -18.467 10.990 10.040 1.00 83.38 97 THR A CA 1
ATOM 765 C C . THR A 1 97 ? -18.288 12.468 9.685 1.00 83.38 97 THR A C 1
ATOM 767 O O . THR A 1 97 ? -17.546 12.815 8.765 1.00 83.38 97 THR A O 1
ATOM 770 N N . SER A 1 98 ? -18.906 13.350 10.474 1.00 76.56 98 SER A N 1
ATOM 771 C CA . SER A 1 98 ? -18.654 14.801 10.436 1.00 76.56 98 SER A CA 1
ATOM 772 C C . SER A 1 98 ? -19.110 15.512 9.154 1.00 76.56 98 SER A C 1
ATOM 774 O O . SER A 1 98 ? -18.460 16.453 8.708 1.00 76.56 98 SER A O 1
ATOM 776 N N . GLY A 1 99 ? -20.224 15.073 8.559 1.00 77.62 99 GLY A N 1
ATOM 777 C CA . GLY A 1 99 ? -20.887 15.793 7.462 1.00 77.62 99 GLY A CA 1
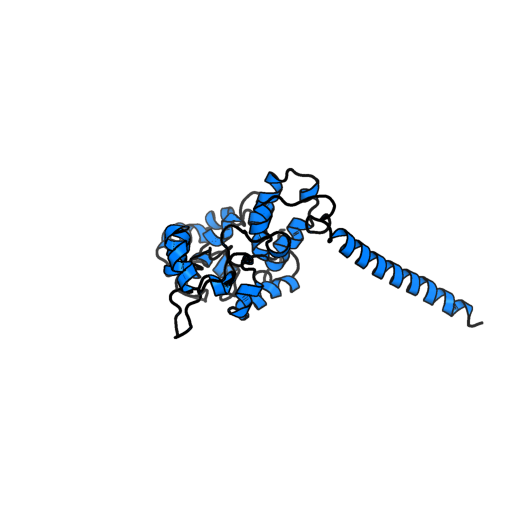ATOM 778 C C . GLY A 1 99 ? -20.153 15.762 6.118 1.00 77.62 99 GLY A C 1
ATOM 779 O O . GLY A 1 99 ? -20.504 16.526 5.223 1.00 77.62 99 GLY A O 1
ATOM 780 N N . LYS A 1 100 ? -19.140 14.902 5.958 1.00 88.81 100 LYS A N 1
ATOM 781 C CA . LYS A 1 100 ? -18.483 14.694 4.661 1.00 88.81 100 LYS A CA 1
ATOM 782 C C . LYS A 1 100 ? -19.424 13.980 3.687 1.00 88.81 100 LYS A C 1
ATOM 784 O O . LYS A 1 100 ? -20.305 13.228 4.097 1.00 88.81 100 LYS A O 1
ATOM 789 N N . ALA A 1 101 ? -19.216 14.209 2.393 1.00 92.12 101 ALA A N 1
ATOM 790 C CA . ALA A 1 101 ? -19.950 13.506 1.351 1.00 92.12 101 ALA A CA 1
ATOM 791 C C . ALA A 1 101 ? -19.564 12.021 1.305 1.00 92.12 101 ALA A C 1
ATOM 793 O O . ALA A 1 101 ? -18.423 11.651 1.589 1.00 92.12 101 ALA A O 1
ATOM 794 N N . VAL A 1 102 ? -20.530 11.188 0.922 1.00 96.69 102 VAL A N 1
ATOM 795 C CA . VAL A 1 102 ? -20.320 9.764 0.649 1.00 96.69 102 VAL A CA 1
ATOM 796 C C . VAL A 1 102 ? -19.294 9.605 -0.473 1.00 96.69 102 VAL A C 1
ATOM 798 O O . VAL A 1 102 ? -19.424 10.228 -1.527 1.00 96.69 102 VAL A O 1
ATOM 801 N N . VAL A 1 103 ? -18.300 8.745 -0.259 1.00 97.56 103 VAL A N 1
ATOM 802 C CA . VAL A 1 103 ? -17.292 8.395 -1.265 1.00 97.56 103 VAL A CA 1
ATOM 803 C C . VAL A 1 103 ? -17.798 7.172 -2.025 1.00 97.56 103 VAL A C 1
ATOM 805 O O . VAL A 1 103 ? -17.753 6.048 -1.523 1.00 97.56 103 VAL A O 1
A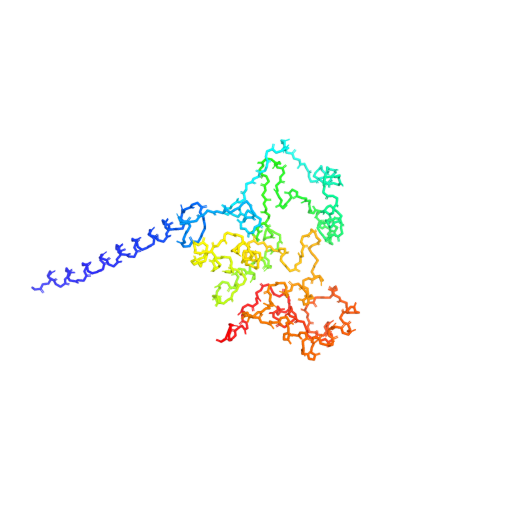TOM 808 N N . TYR A 1 104 ? -18.345 7.402 -3.217 1.00 98.25 104 TYR A N 1
ATOM 809 C CA . TYR A 1 104 ? -18.832 6.344 -4.106 1.00 98.25 104 TYR A CA 1
ATOM 810 C C . TYR A 1 104 ? -17.694 5.677 -4.888 1.00 98.25 104 TYR A C 1
ATOM 812 O O . TYR A 1 104 ? -16.584 6.197 -4.953 1.00 98.25 104 TYR A O 1
ATOM 820 N N . CYS A 1 105 ? -17.999 4.552 -5.542 1.00 98.06 105 CYS A N 1
ATOM 821 C CA . CYS A 1 105 ? -17.070 3.793 -6.385 1.00 98.06 105 CYS A CA 1
ATOM 822 C C . CYS A 1 105 ? -16.339 4.684 -7.402 1.00 98.06 105 CYS A C 1
ATOM 824 O O . CYS A 1 105 ? -15.121 4.593 -7.545 1.00 98.06 105 CYS A O 1
ATOM 826 N N . SER A 1 106 ? -17.076 5.589 -8.054 1.00 97.44 106 SER A N 1
ATOM 827 C CA . SER A 1 106 ? -16.540 6.468 -9.095 1.00 97.44 106 SER A CA 1
ATOM 828 C C . SER A 1 106 ? -15.506 7.474 -8.595 1.00 97.44 106 SER A C 1
ATOM 830 O O . SER A 1 106 ? -14.653 7.895 -9.369 1.00 97.44 106 SER A O 1
ATOM 832 N N . ALA A 1 107 ? -15.515 7.814 -7.302 1.00 97.62 107 ALA A N 1
ATOM 833 C CA . ALA A 1 107 ? -14.505 8.688 -6.709 1.00 97.62 107 ALA A CA 1
ATOM 834 C C . ALA A 1 107 ? -13.128 8.011 -6.593 1.00 97.62 107 ALA A C 1
ATOM 836 O O . ALA A 1 107 ? -12.123 8.703 -6.463 1.00 97.62 107 ALA A O 1
ATOM 837 N N . CYS A 1 108 ? -13.078 6.675 -6.625 1.00 98.06 108 CYS A N 1
ATOM 838 C CA . CYS A 1 108 ? -11.832 5.911 -6.561 1.00 98.06 108 CYS A CA 1
ATOM 839 C C . CYS A 1 108 ? -11.457 5.259 -7.894 1.00 98.06 108 CYS A C 1
ATOM 841 O O . CYS A 1 108 ? -10.273 5.068 -8.132 1.00 98.06 108 CYS A O 1
ATOM 843 N N . HIS A 1 109 ? -12.436 4.888 -8.723 1.00 97.75 109 HIS A N 1
ATOM 844 C CA . HIS A 1 109 ? -12.220 4.101 -9.944 1.00 97.75 109 HIS A CA 1
ATOM 845 C C . HIS A 1 109 ? -12.500 4.860 -11.247 1.00 97.75 109 HIS A C 1
ATOM 847 O O . HIS A 1 109 ? -12.217 4.327 -12.317 1.00 97.75 109 HIS A O 1
ATOM 853 N N . GLY A 1 110 ? -13.078 6.063 -11.176 1.00 96.81 110 GLY A N 1
ATOM 854 C CA . GLY A 1 110 ? -13.614 6.786 -12.330 1.00 96.81 110 GLY A CA 1
ATOM 855 C C . GLY A 1 110 ? -15.087 6.463 -12.617 1.00 96.81 110 GLY A C 1
ATOM 856 O O . GLY A 1 110 ? -15.658 5.509 -12.089 1.00 96.81 110 GLY A O 1
ATOM 857 N N . ASN A 1 111 ? -15.732 7.300 -13.431 1.00 97.12 111 ASN A N 1
ATOM 858 C CA . ASN A 1 111 ? -17.148 7.172 -13.802 1.00 97.12 111 ASN A CA 1
ATOM 859 C C . ASN A 1 111 ? -17.363 6.536 -15.186 1.00 97.12 111 ASN A C 1
ATOM 861 O O . ASN A 1 111 ? -18.437 5.996 -15.437 1.00 97.12 111 ASN A O 1
ATOM 865 N N . ASN A 1 112 ? -16.373 6.586 -16.079 1.00 96.75 112 ASN A N 1
ATOM 866 C CA . ASN A 1 112 ? -16.436 5.960 -17.396 1.00 96.75 112 ASN A CA 1
ATOM 867 C C . ASN A 1 112 ? -16.037 4.483 -17.300 1.00 96.75 112 ASN A C 1
ATOM 869 O O . ASN A 1 112 ? -14.877 4.171 -17.037 1.00 96.75 112 ASN A O 1
ATOM 873 N N . HIS A 1 113 ? -16.979 3.573 -17.549 1.00 96.19 113 HIS A N 1
ATOM 874 C CA . HIS A 1 113 ? -16.757 2.138 -17.372 1.00 96.19 113 HIS A CA 1
ATOM 875 C C . HIS A 1 113 ? -15.729 1.548 -18.362 1.00 96.19 113 HIS A C 1
ATOM 877 O O . HIS A 1 113 ? -15.121 0.518 -18.076 1.00 96.19 113 HIS A O 1
ATOM 883 N N . GLN A 1 114 ? -15.481 2.218 -19.491 1.00 95.19 114 GLN A N 1
ATOM 884 C CA . GLN A 1 114 ? -14.450 1.829 -20.467 1.00 95.19 114 GLN A CA 1
ATOM 885 C C . GLN A 1 114 ? -13.072 2.419 -20.147 1.00 95.19 114 GLN A C 1
ATOM 887 O O . GLN A 1 114 ? -12.082 2.097 -20.797 1.00 95.19 114 GLN A O 1
ATOM 892 N N . ALA A 1 115 ? -13.004 3.310 -19.161 1.00 95.75 115 ALA A N 1
ATOM 893 C CA . ALA A 1 115 ? -11.785 3.981 -18.732 1.00 95.75 115 ALA A CA 1
ATOM 894 C C . ALA A 1 115 ? -11.653 3.966 -17.201 1.00 95.75 115 ALA A C 1
ATOM 896 O O . ALA A 1 115 ? -11.106 4.896 -16.610 1.00 95.75 115 ALA A O 1
ATOM 897 N N . LEU A 1 116 ? -12.165 2.912 -16.550 1.00 96.62 116 LEU A N 1
ATOM 898 C CA . LEU A 1 116 ? -11.929 2.700 -15.123 1.00 96.62 116 LEU A CA 1
ATOM 899 C C . LEU A 1 116 ? -10.439 2.500 -14.874 1.00 96.62 116 LEU A C 1
ATOM 901 O O . LEU A 1 116 ? -9.726 2.004 -15.746 1.00 96.62 116 LEU A O 1
ATOM 905 N N . HIS A 1 117 ? -10.006 2.805 -13.658 1.00 96.19 117 HIS A N 1
ATOM 906 C CA . HIS A 1 117 ? -8.662 2.520 -13.177 1.00 96.19 117 HIS A CA 1
ATOM 907 C C . HIS A 1 117 ? -8.699 1.823 -11.811 1.00 96.19 117 HIS A C 1
ATOM 909 O O . HIS A 1 117 ? -9.713 1.816 -11.099 1.00 96.19 117 HIS A O 1
ATOM 915 N N . LEU A 1 118 ? -7.571 1.224 -11.428 1.00 97.38 118 LEU A N 1
ATOM 916 C CA . LEU A 1 118 ? -7.367 0.763 -10.059 1.00 97.38 118 LEU A CA 1
ATOM 917 C C . LEU A 1 118 ? -6.811 1.914 -9.205 1.00 97.38 118 LEU A C 1
ATOM 919 O O . LEU A 1 118 ? -5.974 2.674 -9.694 1.00 97.38 118 LEU A O 1
ATOM 923 N N . PRO A 1 119 ? -7.270 2.097 -7.953 1.00 97.62 119 PRO A N 1
ATOM 924 C CA . PRO A 1 119 ? -6.815 3.207 -7.127 1.00 97.62 119 PRO A CA 1
ATOM 925 C C . PRO A 1 119 ? -5.392 2.958 -6.620 1.00 97.62 119 PRO A C 1
ATOM 927 O O . PRO A 1 119 ? -5.143 1.981 -5.909 1.00 97.62 119 PRO A O 1
ATOM 930 N N . THR A 1 120 ? -4.481 3.871 -6.942 1.00 97.69 120 THR A N 1
ATOM 931 C CA . THR A 1 120 ? -3.109 3.912 -6.417 1.00 97.69 120 THR A CA 1
ATOM 932 C C . THR A 1 120 ? -3.016 4.839 -5.199 1.00 97.69 120 THR A C 1
ATOM 934 O O . THR A 1 120 ? -3.997 5.525 -4.875 1.00 97.69 120 THR A O 1
ATOM 937 N N . PRO A 1 121 ? -1.873 4.892 -4.483 1.00 98.00 121 PRO A N 1
ATOM 938 C CA . PRO A 1 121 ? -1.706 5.789 -3.345 1.00 98.00 121 PRO A CA 1
ATOM 939 C C . PRO A 1 121 ? -2.000 7.255 -3.667 1.00 98.00 121 PRO A C 1
ATOM 941 O O . PRO A 1 121 ? -2.490 7.961 -2.787 1.00 98.00 121 PRO A O 1
ATOM 944 N N . ASP A 1 122 ? -1.779 7.695 -4.907 1.00 97.50 122 ASP A N 1
ATOM 945 C CA . ASP A 1 122 ? -2.069 9.061 -5.355 1.00 97.50 122 ASP A CA 1
ATOM 946 C C . ASP A 1 122 ? -3.571 9.368 -5.325 1.00 97.50 122 ASP A C 1
ATOM 948 O O . ASP A 1 122 ? -3.992 10.415 -4.826 1.00 97.50 122 ASP A O 1
ATOM 952 N N . VAL A 1 123 ? -4.407 8.417 -5.762 1.00 98.19 123 VAL A N 1
ATOM 953 C CA . VAL A 1 123 ? -5.874 8.537 -5.708 1.00 98.19 123 VAL A CA 1
ATOM 954 C C . VAL A 1 123 ? -6.332 8.674 -4.259 1.00 98.19 123 VAL A C 1
ATOM 956 O O . VAL A 1 123 ? -7.124 9.560 -3.930 1.00 98.19 123 VAL A O 1
ATOM 959 N N . CYS A 1 124 ? -5.792 7.844 -3.363 1.00 97.94 124 CYS A N 1
ATOM 960 C CA . CYS A 1 124 ? -6.064 7.939 -1.930 1.00 97.94 124 CYS A CA 1
ATOM 961 C C . CYS A 1 124 ? -5.574 9.279 -1.350 1.00 97.94 124 CYS A C 1
ATOM 963 O O . CYS A 1 124 ? -6.255 9.885 -0.515 1.00 97.94 124 CYS A O 1
ATOM 965 N N . GLY A 1 125 ? -4.417 9.758 -1.812 1.00 97.81 125 GLY A N 1
ATOM 966 C CA . GLY A 1 125 ? -3.756 10.991 -1.393 1.00 97.81 125 GLY A CA 1
ATOM 967 C C . GLY A 1 125 ? -4.561 12.259 -1.667 1.00 97.81 125 GLY A C 1
ATOM 968 O O . GLY A 1 125 ? -4.410 13.226 -0.923 1.00 97.81 125 GLY A O 1
ATOM 969 N N . THR A 1 126 ? -5.493 12.239 -2.626 1.00 96.88 126 THR A N 1
ATOM 970 C CA . THR A 1 126 ? -6.421 13.362 -2.881 1.00 96.88 126 THR A CA 1
ATOM 971 C C . THR A 1 126 ? -7.257 13.740 -1.651 1.00 96.88 126 THR A C 1
ATOM 973 O O . THR A 1 126 ? -7.581 14.910 -1.452 1.00 96.88 126 THR A O 1
ATOM 976 N N . CYS A 1 127 ? -7.574 12.761 -0.794 1.00 96.75 127 CYS A N 1
ATOM 977 C CA . CYS A 1 127 ? -8.344 12.947 0.440 1.00 96.75 127 CYS A CA 1
ATOM 978 C C . CYS A 1 127 ? -7.514 12.677 1.707 1.00 96.75 127 CYS A C 1
ATOM 980 O O . CYS A 1 127 ? -7.726 13.316 2.741 1.00 96.75 127 CYS A O 1
ATOM 982 N N . HIS A 1 128 ? -6.568 11.738 1.642 1.00 97.31 128 HIS A N 1
ATOM 983 C CA . HIS A 1 128 ? -5.725 11.289 2.754 1.00 97.31 128 HIS A CA 1
ATOM 984 C C . HIS A 1 128 ? -4.299 11.839 2.651 1.00 97.31 128 HIS A C 1
ATOM 986 O O . HIS A 1 128 ? -3.323 11.106 2.812 1.00 97.31 128 HIS A O 1
ATOM 992 N N . VAL A 1 129 ? -4.185 13.148 2.405 1.00 98.19 129 VAL A N 1
ATOM 993 C CA . VAL A 1 129 ? -2.912 13.848 2.158 1.00 98.19 129 VAL A CA 1
ATOM 994 C C . VAL A 1 129 ? -1.870 13.529 3.232 1.00 98.19 129 VAL A C 1
ATOM 996 O O . VAL A 1 129 ? -0.735 13.195 2.915 1.00 98.19 129 VAL A O 1
ATOM 999 N N . THR A 1 130 ? -2.252 13.572 4.510 1.00 98.25 130 THR A N 1
ATOM 1000 C CA . THR A 1 130 ? -1.325 13.316 5.622 1.00 98.25 130 THR A CA 1
ATOM 1001 C C . THR A 1 130 ? -0.747 11.903 5.586 1.00 98.25 130 THR A C 1
ATOM 1003 O O . THR A 1 130 ? 0.461 11.737 5.734 1.00 98.25 130 THR A O 1
ATOM 1006 N N . GLN A 1 131 ? -1.592 10.884 5.411 1.00 98.50 131 GLN A N 1
ATOM 1007 C CA . GLN A 1 131 ? -1.155 9.488 5.363 1.00 98.50 131 GLN A CA 1
ATOM 1008 C C . GLN A 1 131 ? -0.303 9.227 4.122 1.00 98.50 131 GLN A C 1
ATOM 1010 O O . GLN A 1 131 ? 0.740 8.592 4.236 1.00 98.50 131 GLN A O 1
ATOM 1015 N N . HIS A 1 132 ? -0.710 9.762 2.971 1.00 98.44 132 HIS A N 1
ATOM 1016 C CA . HIS A 1 132 ? 0.028 9.624 1.721 1.00 98.44 132 HIS A CA 1
ATOM 1017 C C . HIS A 1 132 ? 1.422 10.266 1.808 1.00 98.44 132 HIS A C 1
ATOM 1019 O O . HIS A 1 132 ? 2.417 9.609 1.527 1.00 98.44 132 HIS A O 1
ATOM 1025 N N . VAL A 1 133 ? 1.523 11.499 2.317 1.00 98.38 133 VAL A N 1
ATOM 1026 C CA . VAL A 1 133 ? 2.820 12.167 2.521 1.00 98.38 133 VAL A CA 1
ATOM 1027 C C . VAL A 1 133 ? 3.708 11.377 3.482 1.00 98.38 133 VAL A C 1
ATOM 1029 O O . VAL A 1 133 ? 4.901 11.251 3.239 1.00 98.38 133 VAL A O 1
ATOM 1032 N N . GLN A 1 134 ? 3.154 10.826 4.565 1.00 98.38 134 GLN A N 1
ATOM 1033 C CA . GLN A 1 134 ? 3.917 9.993 5.502 1.00 98.38 134 GLN A CA 1
ATOM 1034 C C . GLN A 1 134 ? 4.394 8.678 4.878 1.00 98.38 134 GLN A C 1
ATOM 1036 O O . GLN A 1 134 ? 5.496 8.236 5.181 1.00 98.38 134 GLN A O 1
ATOM 1041 N N . PHE A 1 135 ? 3.575 8.055 4.038 1.00 98.44 135 PHE A N 1
ATOM 1042 C CA . PHE A 1 135 ? 3.948 6.849 3.312 1.00 98.44 135 PHE A CA 1
ATOM 1043 C C . PHE A 1 135 ? 5.107 7.126 2.346 1.00 98.44 135 PHE A C 1
ATOM 1045 O O . PHE A 1 135 ? 6.146 6.474 2.408 1.00 98.44 135 PHE A O 1
ATOM 1052 N N . GLU A 1 136 ? 4.985 8.173 1.532 1.00 98.06 136 GLU A N 1
ATOM 1053 C CA . GLU A 1 136 ? 6.028 8.609 0.599 1.00 98.06 136 GLU A CA 1
ATOM 1054 C C . GLU A 1 136 ? 7.323 9.041 1.309 1.00 98.06 136 GLU A C 1
ATOM 1056 O O . GLU A 1 136 ? 8.429 8.802 0.818 1.00 98.06 136 GLU A O 1
ATOM 1061 N N . ASP A 1 137 ? 7.208 9.605 2.514 1.00 97.62 137 ASP A N 1
ATOM 1062 C CA . ASP A 1 137 ? 8.337 9.990 3.366 1.00 97.62 137 ASP A CA 1
ATOM 1063 C C . ASP A 1 137 ? 9.278 8.818 3.693 1.00 97.62 137 ASP A C 1
ATOM 1065 O O . ASP A 1 137 ? 10.467 9.029 3.956 1.00 97.62 137 ASP A O 1
ATOM 1069 N N . GLU A 1 138 ? 8.794 7.571 3.638 1.00 96.88 138 GLU A N 1
ATOM 1070 C CA . GLU A 1 138 ? 9.634 6.387 3.825 1.00 96.88 138 GLU A CA 1
ATOM 1071 C C . GLU A 1 138 ? 10.783 6.309 2.817 1.00 96.88 138 GLU A C 1
ATOM 1073 O O . GLU A 1 138 ? 11.868 5.840 3.172 1.00 96.88 138 GLU A O 1
ATOM 1078 N N . LYS A 1 139 ? 10.598 6.827 1.594 1.00 96.75 139 LYS A N 1
ATOM 1079 C CA . LYS A 1 139 ? 11.625 6.813 0.540 1.00 96.75 139 LYS A CA 1
ATOM 1080 C C . LYS A 1 139 ? 12.922 7.491 0.993 1.00 96.75 139 LYS A C 1
ATOM 1082 O O . LYS A 1 139 ? 14.006 7.044 0.619 1.00 96.75 139 LYS A O 1
ATOM 1087 N N . ARG A 1 140 ? 12.843 8.504 1.870 1.00 96.38 140 ARG A N 1
ATOM 1088 C CA . ARG A 1 140 ? 14.020 9.204 2.423 1.00 96.38 140 ARG A CA 1
ATOM 1089 C C . ARG A 1 140 ? 14.939 8.306 3.253 1.00 96.38 140 ARG A C 1
ATOM 1091 O O . ARG A 1 140 ? 16.117 8.621 3.392 1.00 96.38 140 ARG A O 1
ATOM 1098 N N . TYR A 1 141 ? 14.420 7.210 3.800 1.00 94.62 141 TYR A N 1
ATOM 1099 C CA . TYR A 1 14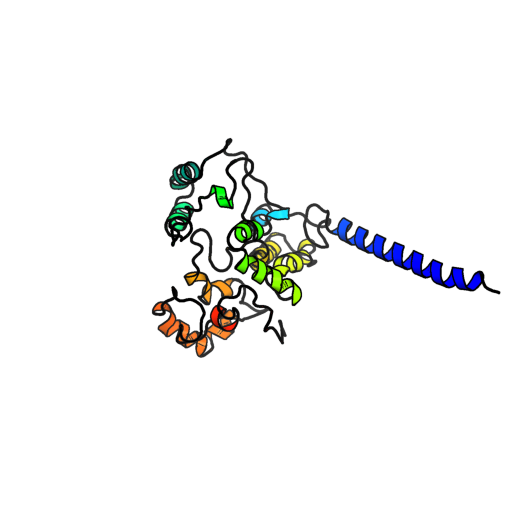1 ? 15.177 6.255 4.618 1.00 94.62 141 TYR A CA 1
ATOM 1100 C C . TYR A 1 141 ? 15.761 5.098 3.781 1.00 94.62 141 TYR A C 1
ATOM 1102 O O . TYR A 1 141 ? 16.531 4.268 4.282 1.00 94.62 141 TYR A O 1
ATOM 1110 N N . GLY A 1 142 ? 15.458 5.082 2.478 1.00 93.50 142 GLY A N 1
ATOM 1111 C CA . GLY A 1 142 ? 15.885 4.055 1.539 1.00 93.50 142 GLY A CA 1
ATOM 1112 C C . GLY A 1 142 ? 15.202 2.710 1.785 1.00 93.50 142 GLY A C 1
ATOM 1113 O O . GLY A 1 142 ? 14.208 2.608 2.496 1.00 93.50 142 GLY A O 1
ATOM 1114 N N . PHE A 1 143 ? 15.744 1.661 1.169 1.00 91.81 143 PHE A N 1
ATOM 1115 C CA . PHE A 1 143 ? 15.264 0.295 1.368 1.00 91.81 143 PHE A CA 1
ATOM 1116 C C . PHE A 1 143 ? 15.833 -0.298 2.675 1.00 91.81 143 PHE A C 1
ATOM 1118 O O . PHE A 1 143 ? 17.009 -0.039 2.984 1.00 91.81 143 PHE A O 1
ATOM 1125 N N . PRO A 1 144 ? 15.061 -1.103 3.431 1.00 93.62 144 PRO A N 1
ATOM 1126 C CA . PRO A 1 144 ? 13.670 -1.500 3.192 1.00 93.62 144 PRO A CA 1
ATOM 1127 C C . PRO A 1 144 ? 12.633 -0.448 3.598 1.00 93.62 144 PRO A C 1
ATOM 1129 O O . PRO A 1 144 ? 12.749 0.182 4.646 1.00 93.62 144 PRO A O 1
ATOM 1132 N N . SER A 1 145 ? 11.611 -0.289 2.754 1.00 95.88 145 SER A N 1
ATOM 1133 C CA . SER A 1 145 ? 10.421 0.536 2.986 1.00 95.88 145 SER A CA 1
ATOM 1134 C C . SER A 1 145 ? 9.262 0.053 2.117 1.00 95.88 145 SER A C 1
ATOM 1136 O O . SER A 1 145 ? 9.488 -0.559 1.068 1.00 95.88 145 SER A O 1
ATOM 1138 N N . HIS A 1 146 ? 8.025 0.339 2.524 1.00 97.62 146 HIS A N 1
ATOM 1139 C CA . HIS A 1 146 ? 6.846 -0.008 1.737 1.00 97.62 146 HIS A CA 1
ATOM 1140 C C . HIS A 1 146 ? 6.788 0.811 0.450 1.00 97.62 146 HIS A C 1
ATOM 1142 O O . HIS A 1 146 ? 6.540 0.255 -0.615 1.00 97.62 146 HIS A O 1
ATOM 1148 N N . ALA A 1 147 ? 7.097 2.106 0.524 1.00 97.62 147 ALA A N 1
ATOM 1149 C CA . ALA A 1 147 ? 7.031 3.011 -0.623 1.00 97.62 147 ALA A CA 1
ATOM 1150 C C . ALA A 1 147 ? 8.045 2.689 -1.745 1.00 97.62 147 ALA A C 1
ATOM 1152 O O . ALA A 1 147 ? 7.887 3.156 -2.870 1.00 97.62 147 ALA A O 1
ATOM 1153 N N . LEU A 1 148 ? 9.082 1.888 -1.459 1.00 96.69 148 LEU A N 1
ATOM 1154 C CA . LEU A 1 148 ? 10.049 1.389 -2.450 1.00 96.69 148 LEU A CA 1
ATOM 1155 C C . LEU A 1 148 ? 9.898 -0.115 -2.730 1.00 96.69 148 LEU A C 1
ATOM 1157 O O . LEU A 1 148 ? 10.710 -0.684 -3.463 1.00 96.69 148 LEU A O 1
ATOM 1161 N N . ALA A 1 149 ? 8.904 -0.788 -2.140 1.00 96.88 149 ALA A N 1
ATOM 1162 C CA . ALA A 1 149 ? 8.812 -2.245 -2.175 1.00 96.88 149 ALA A CA 1
ATOM 1163 C C . ALA A 1 149 ? 8.651 -2.785 -3.604 1.00 96.88 149 ALA A C 1
ATOM 1165 O O . ALA A 1 149 ? 9.359 -3.725 -3.970 1.00 96.88 149 ALA A O 1
ATOM 1166 N N . MET A 1 150 ? 7.773 -2.183 -4.414 1.00 96.44 150 MET A N 1
ATOM 1167 C CA . MET A 1 150 ? 7.521 -2.620 -5.791 1.00 96.44 150 MET A CA 1
ATOM 1168 C C . MET A 1 150 ? 8.716 -2.361 -6.713 1.00 96.44 150 MET A C 1
ATOM 1170 O O . MET A 1 150 ? 9.133 -3.272 -7.422 1.00 96.44 150 MET A O 1
ATOM 1174 N N . GLU A 1 151 ? 9.320 -1.167 -6.658 1.00 93.94 151 GLU A N 1
ATOM 1175 C CA . GLU A 1 151 ? 10.520 -0.849 -7.450 1.00 93.94 151 GLU A CA 1
ATOM 1176 C C . GLU A 1 151 ? 11.629 -1.876 -7.187 1.00 93.94 151 GLU A C 1
ATOM 1178 O O . GLU A 1 151 ? 12.225 -2.420 -8.115 1.00 93.94 151 GLU A O 1
ATOM 1183 N N . ARG A 1 152 ? 11.855 -2.217 -5.914 1.00 93.19 152 ARG A N 1
ATOM 1184 C CA . ARG A 1 152 ? 12.879 -3.194 -5.527 1.00 93.19 152 ARG A CA 1
ATOM 1185 C C . ARG A 1 152 ? 12.548 -4.620 -5.938 1.00 93.19 152 ARG A C 1
ATOM 1187 O O . ARG A 1 152 ? 13.474 -5.365 -6.245 1.00 93.19 152 ARG A O 1
ATOM 1194 N N . ALA A 1 153 ? 11.270 -4.994 -5.960 1.00 95.06 153 ALA A N 1
ATOM 1195 C CA . ALA A 1 153 ? 10.858 -6.286 -6.492 1.00 95.06 153 ALA A CA 1
ATOM 1196 C C . ALA A 1 153 ? 11.135 -6.366 -7.998 1.00 95.06 153 ALA A C 1
ATOM 1198 O O . ALA A 1 153 ? 11.810 -7.289 -8.444 1.00 95.06 153 ALA A O 1
ATOM 1199 N N . LEU A 1 154 ? 10.665 -5.387 -8.773 1.00 94.69 154 LEU A N 1
ATOM 1200 C CA . LEU A 1 154 ? 10.747 -5.397 -10.239 1.00 94.69 154 LEU A CA 1
ATOM 1201 C C . LEU A 1 154 ? 12.173 -5.195 -10.774 1.00 94.69 154 LEU A C 1
ATOM 1203 O O . LEU A 1 154 ? 12.494 -5.664 -11.865 1.00 94.69 154 LEU A O 1
ATOM 1207 N N . ASP A 1 155 ? 13.052 -4.547 -10.008 1.00 94.19 155 ASP A N 1
ATOM 1208 C CA . ASP A 1 155 ? 14.477 -4.443 -10.337 1.00 94.19 155 ASP A CA 1
ATOM 1209 C C . ASP A 1 155 ? 15.246 -5.763 -10.114 1.00 94.19 155 ASP A C 1
ATOM 1211 O O . ASP A 1 155 ? 16.407 -5.877 -10.518 1.00 94.19 155 ASP A O 1
ATOM 1215 N N . ALA A 1 156 ? 14.633 -6.785 -9.505 1.00 93.56 156 ALA A N 1
ATOM 1216 C CA . ALA A 1 156 ? 15.260 -8.090 -9.344 1.00 93.56 156 ALA A CA 1
ATOM 1217 C C . ALA A 1 156 ? 15.287 -8.869 -10.669 1.00 93.56 156 ALA A C 1
ATOM 1219 O O . ALA A 1 156 ? 14.281 -9.016 -11.364 1.00 93.56 156 ALA A O 1
ATOM 1220 N N . LYS A 1 157 ? 16.433 -9.493 -10.973 1.00 94.31 157 LYS A N 1
ATOM 1221 C CA . LYS A 1 157 ? 16.606 -10.350 -12.163 1.00 94.31 157 LYS A CA 1
ATOM 1222 C C . LYS A 1 157 ? 15.672 -11.573 -12.183 1.00 94.31 157 LYS A C 1
ATOM 1224 O O . LYS A 1 157 ? 15.460 -12.174 -13.231 1.00 94.31 157 LYS A O 1
ATOM 1229 N N . HIS A 1 158 ? 15.047 -11.876 -11.049 1.00 95.19 158 HIS A N 1
ATOM 1230 C CA . HIS A 1 158 ? 14.028 -12.905 -10.880 1.00 95.19 158 HIS A CA 1
ATOM 1231 C C . HIS A 1 158 ? 12.890 -12.847 -11.895 1.00 95.19 158 HIS A C 1
ATOM 1233 O O . HIS A 1 158 ? 12.447 -13.893 -12.355 1.00 95.19 158 HIS A O 1
ATOM 1239 N N . PHE A 1 159 ? 12.483 -11.659 -12.341 1.00 94.50 159 PHE A N 1
ATOM 1240 C CA . PHE A 1 159 ? 11.454 -11.529 -13.379 1.00 94.50 159 PHE A CA 1
ATOM 1241 C C . PHE A 1 159 ? 11.906 -12.014 -14.766 1.00 94.50 159 PHE A C 1
ATOM 1243 O O . PHE A 1 159 ? 11.070 -12.269 -15.629 1.00 94.50 159 PHE A O 1
ATOM 1250 N N . VAL A 1 160 ? 13.216 -12.174 -14.972 1.00 94.81 160 VAL A N 1
ATOM 1251 C CA . VAL A 1 160 ? 13.820 -12.719 -16.195 1.00 94.81 160 VAL A CA 1
ATOM 1252 C C . VAL A 1 160 ? 14.143 -14.206 -16.047 1.00 94.81 160 VAL A C 1
ATOM 1254 O O . VAL A 1 160 ? 13.983 -14.961 -17.002 1.00 94.81 160 VAL A O 1
ATOM 1257 N N . ASP A 1 161 ? 14.638 -14.628 -14.878 1.00 95.69 161 ASP A N 1
ATOM 1258 C CA . ASP A 1 161 ? 15.214 -15.967 -14.686 1.00 95.69 161 ASP A CA 1
ATOM 1259 C C . ASP A 1 161 ? 14.312 -16.986 -13.969 1.00 95.69 161 ASP A C 1
ATOM 1261 O O . ASP A 1 161 ? 14.690 -18.157 -13.871 1.00 95.69 161 ASP A O 1
ATOM 1265 N N . LYS A 1 162 ? 13.107 -16.594 -13.533 1.00 95.94 162 LYS A N 1
ATOM 1266 C CA . LYS A 1 162 ? 12.132 -17.485 -12.883 1.00 95.94 162 LYS A CA 1
ATOM 1267 C C . LYS A 1 162 ? 10.804 -17.573 -13.640 1.00 95.94 162 LYS A C 1
ATOM 1269 O O . LYS A 1 162 ? 10.444 -16.660 -14.384 1.00 95.94 162 LYS A O 1
ATOM 1274 N N . PRO A 1 163 ? 10.026 -18.655 -13.436 1.00 94.38 163 PRO A N 1
ATOM 1275 C CA . PRO A 1 163 ? 8.678 -18.761 -13.978 1.00 94.38 163 PRO A CA 1
ATOM 1276 C C . PRO A 1 163 ? 7.782 -17.605 -13.523 1.00 94.38 163 PRO A C 1
ATOM 1278 O O . PRO A 1 163 ? 7.783 -17.222 -12.354 1.00 94.38 163 PRO A O 1
ATOM 1281 N N . LYS A 1 164 ? 6.934 -17.106 -14.427 1.00 90.56 164 LYS A N 1
ATOM 1282 C CA . LYS A 1 164 ? 6.035 -15.977 -14.140 1.00 90.56 164 LYS A CA 1
ATOM 1283 C C . LYS A 1 164 ? 5.112 -16.211 -12.940 1.00 90.56 164 LYS A C 1
ATOM 1285 O O . LYS A 1 164 ? 4.902 -15.309 -12.131 1.00 90.56 164 LYS A O 1
ATOM 1290 N N . ALA A 1 165 ? 4.607 -17.436 -12.790 1.00 89.25 165 ALA A N 1
ATOM 1291 C CA . ALA A 1 165 ? 3.769 -17.815 -11.655 1.00 89.25 165 ALA A CA 1
ATOM 1292 C C . ALA A 1 165 ? 4.502 -17.671 -10.306 1.00 89.25 165 ALA A C 1
ATOM 1294 O O . ALA A 1 165 ? 3.884 -17.272 -9.324 1.00 89.25 165 ALA A O 1
ATOM 1295 N N . GLU A 1 166 ? 5.814 -17.930 -10.262 1.00 92.94 166 GLU A N 1
ATOM 1296 C CA . GLU A 1 166 ? 6.630 -17.772 -9.050 1.00 92.94 166 GLU A CA 1
ATOM 1297 C C . GLU A 1 166 ? 6.784 -16.289 -8.694 1.00 92.94 166 GLU A C 1
ATOM 1299 O O . GLU A 1 166 ? 6.484 -15.880 -7.574 1.00 92.94 166 GLU A O 1
ATOM 1304 N N . VAL A 1 167 ? 7.165 -15.450 -9.662 1.00 94.44 167 VAL A N 1
ATOM 1305 C CA . VAL A 1 167 ? 7.379 -14.014 -9.410 1.00 94.44 167 VAL A CA 1
ATOM 1306 C C . VAL A 1 167 ? 6.083 -13.224 -9.210 1.00 94.44 167 VAL A C 1
ATOM 1308 O O . VAL A 1 167 ? 6.103 -12.159 -8.595 1.00 94.44 167 VAL A O 1
ATOM 1311 N N . THR A 1 168 ? 4.935 -13.761 -9.637 1.00 92.44 168 THR A N 1
ATOM 1312 C CA . THR A 1 168 ? 3.617 -13.190 -9.306 1.00 92.44 168 THR A CA 1
ATOM 1313 C C . THR A 1 168 ? 3.407 -13.129 -7.791 1.00 92.44 168 THR A C 1
ATOM 1315 O O . THR A 1 168 ? 2.877 -12.140 -7.284 1.00 92.44 168 THR A O 1
ATOM 1318 N N . ALA A 1 169 ? 3.861 -14.146 -7.050 1.00 91.12 169 ALA A N 1
ATOM 1319 C CA . ALA A 1 169 ? 3.748 -14.171 -5.593 1.00 91.12 169 ALA A CA 1
ATOM 1320 C C . ALA A 1 169 ? 4.610 -13.082 -4.929 1.00 91.12 169 ALA A C 1
ATOM 1322 O O . ALA A 1 169 ? 4.202 -12.503 -3.923 1.00 91.12 169 ALA A O 1
ATOM 1323 N N . CYS A 1 170 ? 5.759 -12.731 -5.521 1.00 94.31 170 CYS A N 1
ATOM 1324 C CA . CYS A 1 170 ? 6.567 -11.601 -5.056 1.00 94.31 170 CYS A CA 1
ATOM 1325 C C . CYS A 1 170 ? 5.779 -10.287 -5.153 1.00 94.31 170 CYS A C 1
ATOM 1327 O O . CYS A 1 170 ? 5.776 -9.492 -4.214 1.00 94.31 170 CYS A O 1
ATOM 1329 N N . LEU A 1 171 ? 5.064 -10.075 -6.263 1.00 95.38 171 LEU A N 1
ATOM 1330 C CA . LEU A 1 171 ? 4.267 -8.863 -6.462 1.00 95.38 171 LEU A CA 1
ATOM 1331 C C . LEU A 1 171 ? 3.107 -8.750 -5.481 1.00 95.38 171 LEU A C 1
ATOM 1333 O O . LEU A 1 171 ? 2.804 -7.646 -5.041 1.00 95.38 171 LEU A O 1
ATOM 1337 N N . GLN A 1 172 ? 2.495 -9.865 -5.087 1.00 93.56 172 GLN A N 1
ATOM 1338 C CA . GLN A 1 172 ? 1.443 -9.841 -4.076 1.00 93.56 172 GLN A CA 1
ATOM 1339 C C . GLN A 1 172 ? 1.944 -9.199 -2.773 1.00 93.56 172 GLN A C 1
ATOM 1341 O O . GLN A 1 172 ? 1.292 -8.289 -2.263 1.00 93.56 172 GLN A O 1
ATOM 1346 N N . CYS A 1 173 ? 3.123 -9.595 -2.285 1.00 95.00 173 CYS A N 1
ATOM 1347 C CA . CYS A 1 173 ? 3.699 -9.023 -1.066 1.00 95.00 173 CYS A CA 1
ATOM 1348 C C . CYS A 1 173 ? 4.215 -7.588 -1.263 1.00 95.00 173 CYS A C 1
ATOM 1350 O O . CYS A 1 173 ? 4.037 -6.738 -0.392 1.00 95.00 173 CYS A O 1
ATOM 1352 N N . HIS A 1 174 ? 4.833 -7.299 -2.412 1.00 97.06 174 HIS A N 1
ATOM 1353 C CA . HIS A 1 174 ? 5.470 -6.005 -2.687 1.00 97.06 174 HIS A CA 1
ATOM 1354 C C . HIS A 1 174 ? 4.515 -4.932 -3.239 1.00 97.06 174 HIS A C 1
ATOM 1356 O O . HIS A 1 174 ? 4.882 -3.757 -3.305 1.00 97.06 174 HIS A O 1
ATOM 1362 N N . SER A 1 175 ? 3.274 -5.300 -3.576 1.00 97.00 175 SER A N 1
ATOM 1363 C CA . SER A 1 175 ? 2.222 -4.379 -4.034 1.00 97.00 175 SER A CA 1
ATOM 1364 C C . SER A 1 175 ? 1.786 -3.358 -2.987 1.00 97.00 175 SER A C 1
ATOM 1366 O O . SER A 1 175 ? 1.099 -2.405 -3.321 1.00 97.00 175 SER A O 1
ATOM 1368 N N . VAL A 1 176 ? 2.238 -3.464 -1.735 1.00 97.19 176 VAL A N 1
ATOM 1369 C CA . VAL A 1 176 ? 2.039 -2.410 -0.726 1.00 97.19 176 VAL A CA 1
ATOM 1370 C C . VAL A 1 176 ? 2.511 -1.023 -1.198 1.00 97.19 176 VAL A C 1
ATOM 1372 O O . VAL A 1 176 ? 1.957 -0.020 -0.761 1.00 97.19 176 VAL A O 1
ATOM 1375 N N . ALA A 1 177 ? 3.474 -0.960 -2.127 1.00 97.81 177 ALA A N 1
ATOM 1376 C CA . ALA A 1 177 ? 3.941 0.285 -2.742 1.00 97.81 177 ALA A CA 1
ATOM 1377 C C . ALA A 1 177 ? 2.907 0.953 -3.666 1.00 97.81 177 ALA A C 1
ATOM 1379 O O . ALA A 1 177 ? 2.924 2.166 -3.831 1.00 97.81 177 ALA A O 1
ATOM 1380 N N . THR A 1 178 ? 2.035 0.164 -4.293 1.00 97.12 178 THR A N 1
ATOM 1381 C CA . THR A 1 178 ? 1.198 0.572 -5.435 1.00 97.12 178 THR A CA 1
ATOM 1382 C C . THR A 1 178 ? -0.289 0.605 -5.099 1.00 97.12 178 THR A C 1
ATOM 1384 O O . THR A 1 178 ? -1.106 0.974 -5.941 1.00 97.12 178 THR A O 1
ATOM 1387 N N . LYS A 1 179 ? -0.668 0.243 -3.867 1.00 96.56 179 LYS A N 1
ATOM 1388 C CA . LYS A 1 179 ? -2.049 0.307 -3.372 1.00 96.56 179 LYS A CA 1
ATOM 1389 C C . LYS A 1 179 ? -2.104 0.405 -1.850 1.00 96.56 179 LYS A C 1
ATOM 1391 O O . LYS A 1 179 ? -1.359 -0.256 -1.127 1.00 96.56 179 LYS A O 1
ATOM 1396 N N . CYS A 1 180 ? -3.065 1.175 -1.346 1.00 97.94 180 CYS A N 1
ATOM 1397 C CA . CYS A 1 180 ? -3.244 1.392 0.092 1.00 97.94 180 CYS A CA 1
ATOM 1398 C C . CYS A 1 180 ? -4.132 0.342 0.783 1.00 97.94 180 CYS A C 1
ATOM 1400 O O . CYS A 1 180 ? -4.489 0.515 1.940 1.00 97.94 180 CYS A O 1
ATOM 1402 N N . ASP A 1 181 ? -4.517 -0.747 0.120 1.00 98.12 181 ASP A N 1
ATOM 1403 C CA . ASP A 1 181 ? -5.455 -1.739 0.663 1.00 98.12 181 ASP A CA 1
ATOM 1404 C C . ASP A 1 181 ? -4.773 -2.999 1.230 1.00 98.12 181 ASP A C 1
ATOM 1406 O O . ASP A 1 181 ? -5.420 -4.027 1.414 1.00 98.12 181 ASP A O 1
ATOM 1410 N N . SER A 1 182 ? -3.466 -2.934 1.495 1.00 97.62 182 SER A N 1
ATOM 1411 C CA . SER A 1 182 ? -2.688 -4.086 1.974 1.00 97.62 182 SER A CA 1
ATOM 1412 C C . SER A 1 182 ? -2.876 -4.360 3.472 1.00 97.62 182 SER A C 1
ATOM 1414 O O . SER A 1 182 ? -2.864 -5.517 3.875 1.00 97.62 182 SER A O 1
ATOM 1416 N N . CYS A 1 183 ? -3.100 -3.319 4.287 1.00 98.25 183 CYS A N 1
ATOM 1417 C CA . CYS A 1 183 ? -3.273 -3.450 5.744 1.00 98.25 183 CYS A CA 1
ATOM 1418 C C . CYS A 1 183 ? -4.730 -3.258 6.199 1.00 98.25 183 CYS A C 1
ATOM 1420 O O . CYS A 1 183 ? -5.189 -3.911 7.130 1.00 98.25 183 CYS A O 1
ATOM 1422 N N . HIS A 1 184 ? -5.457 -2.325 5.577 1.00 98.31 184 HIS A N 1
ATOM 1423 C CA . HIS A 1 184 ? -6.892 -2.118 5.786 1.00 98.31 184 HIS A CA 1
ATOM 1424 C C . HIS A 1 184 ? -7.613 -2.453 4.484 1.00 98.31 184 HIS A C 1
ATOM 1426 O O . HIS A 1 184 ? -7.734 -1.613 3.586 1.00 98.31 184 HIS A O 1
ATOM 1432 N N . THR A 1 185 ? -8.027 -3.710 4.363 1.00 98.50 185 THR A N 1
ATOM 1433 C CA . THR A 1 185 ? -8.364 -4.293 3.067 1.00 98.50 185 THR A CA 1
ATOM 1434 C C . THR A 1 185 ? -9.592 -3.666 2.414 1.00 98.50 185 THR A C 1
ATOM 1436 O O . THR A 1 185 ? -10.510 -3.132 3.055 1.00 98.50 185 THR A O 1
ATOM 1439 N N . ARG A 1 186 ? -9.593 -3.711 1.078 1.00 98.06 186 ARG A N 1
ATOM 1440 C CA . ARG A 1 186 ? -10.752 -3.347 0.264 1.00 98.06 186 ARG A CA 1
ATOM 1441 C C . ARG A 1 186 ? -11.909 -4.327 0.533 1.00 98.06 186 ARG A C 1
ATOM 1443 O O . ARG A 1 186 ? -11.668 -5.502 0.756 1.00 98.06 186 ARG A O 1
ATOM 1450 N N . HIS A 1 187 ? -13.175 -3.924 0.476 1.00 98.44 187 HIS A N 1
ATOM 1451 C CA . HIS A 1 187 ? -13.677 -2.557 0.257 1.00 98.44 187 HIS A CA 1
ATOM 1452 C C . HIS A 1 187 ? -14.161 -1.894 1.554 1.00 98.44 187 HIS A C 1
ATOM 1454 O O . HIS A 1 187 ? -14.857 -0.879 1.524 1.00 98.44 187 HIS A O 1
ATOM 1460 N N . ARG A 1 188 ? -13.776 -2.456 2.706 1.00 97.94 188 ARG A N 1
ATOM 1461 C CA . ARG A 1 188 ? -14.180 -1.960 4.022 1.00 97.94 188 ARG A CA 1
ATOM 1462 C C . ARG A 1 188 ? -13.259 -0.860 4.550 1.00 97.94 188 ARG A C 1
ATOM 1464 O O . ARG A 1 188 ? -13.736 0.017 5.272 1.00 97.94 188 ARG A O 1
ATOM 1471 N N . PHE A 1 189 ? -11.968 -0.906 4.203 1.00 98.25 189 PHE A N 1
ATOM 1472 C CA . PHE A 1 189 ? -10.941 0.075 4.582 1.00 98.25 189 PHE A CA 1
ATOM 1473 C C . PHE A 1 189 ? -10.936 0.375 6.092 1.00 98.25 189 PHE A C 1
ATOM 1475 O O . PHE A 1 189 ? -10.957 1.522 6.544 1.00 98.25 189 PHE A O 1
ATOM 1482 N N . SER A 1 190 ? -10.972 -0.686 6.902 1.00 98.19 190 SER A N 1
ATOM 1483 C CA . SER A 1 190 ? -11.104 -0.575 8.353 1.00 98.19 190 SER A CA 1
ATOM 1484 C C . SER A 1 190 ? -9.770 -0.225 9.014 1.00 98.19 190 SER A C 1
ATOM 1486 O O . SER A 1 190 ? -8.870 -1.053 9.114 1.00 98.19 190 SER A O 1
ATOM 1488 N N . ALA A 1 191 ? -9.660 0.973 9.590 1.00 97.50 191 ALA A N 1
ATOM 1489 C CA . ALA A 1 191 ? -8.494 1.320 10.408 1.00 97.50 191 ALA A CA 1
ATOM 1490 C C . ALA A 1 191 ? -8.322 0.386 11.623 1.00 97.50 191 ALA A C 1
ATOM 1492 O O . ALA A 1 191 ? -7.207 0.193 12.093 1.00 97.50 191 ALA A O 1
ATOM 1493 N N . ALA A 1 192 ? -9.411 -0.195 12.137 1.00 97.94 192 ALA A N 1
ATOM 1494 C CA . ALA A 1 192 ? -9.357 -1.168 13.226 1.00 97.94 192 ALA A CA 1
ATOM 1495 C C . ALA A 1 192 ? -8.721 -2.497 12.787 1.00 97.94 192 ALA A C 1
ATOM 1497 O O . ALA A 1 192 ? -8.035 -3.131 13.579 1.00 97.94 192 ALA A O 1
ATOM 1498 N N . GLU A 1 193 ? -8.919 -2.896 11.528 1.00 98.44 193 GLU A N 1
ATOM 1499 C CA . GLU A 1 193 ? -8.296 -4.083 10.934 1.00 98.44 193 GLU A CA 1
ATOM 1500 C C . GLU A 1 193 ? -6.783 -3.894 10.797 1.00 98.44 193 GLU A C 1
ATOM 1502 O O . GLU A 1 193 ? -6.028 -4.703 11.325 1.00 98.44 193 GLU A O 1
ATOM 1507 N N . ALA A 1 194 ? -6.340 -2.765 10.232 1.00 98.38 194 ALA A N 1
ATOM 1508 C CA . ALA A 1 194 ? -4.916 -2.461 10.044 1.00 98.38 194 ALA A CA 1
ATOM 1509 C C . ALA A 1 194 ? -4.099 -2.362 11.344 1.00 98.38 194 ALA A C 1
ATOM 1511 O O . ALA A 1 194 ? -2.873 -2.432 11.315 1.00 98.38 194 ALA A O 1
ATOM 1512 N N . ARG A 1 195 ? -4.746 -2.165 12.498 1.00 98.31 195 ARG A N 1
ATOM 1513 C CA . ARG A 1 195 ? -4.061 -2.098 13.804 1.00 98.31 195 ARG A CA 1
ATOM 1514 C C . ARG A 1 195 ? -3.696 -3.473 14.355 1.00 98.31 195 ARG A C 1
ATOM 1516 O O . ARG A 1 195 ? -2.900 -3.555 15.300 1.00 98.31 195 ARG A O 1
ATOM 1523 N N . ARG A 1 196 ? -4.293 -4.531 13.804 1.00 98.12 196 ARG A N 1
ATOM 1524 C CA . ARG A 1 196 ? -4.113 -5.901 14.271 1.00 98.12 196 ARG A CA 1
ATOM 1525 C C . ARG A 1 196 ? -2.906 -6.560 13.591 1.00 98.12 196 ARG A C 1
ATOM 1527 O O . ARG A 1 196 ? -2.651 -6.274 12.423 1.00 98.12 196 ARG A O 1
ATOM 1534 N N . PRO A 1 197 ? -2.178 -7.452 14.285 1.00 98.06 197 PRO A N 1
ATOM 1535 C CA . PRO A 1 197 ? -1.031 -8.165 13.720 1.00 98.06 197 PRO A CA 1
ATOM 1536 C C . PRO A 1 197 ? -1.331 -8.910 12.412 1.00 98.06 197 PRO A C 1
ATOM 1538 O O . PRO A 1 197 ? -0.479 -8.958 11.529 1.00 98.06 197 PRO A O 1
ATOM 1541 N N . GLU A 1 198 ? -2.543 -9.450 12.244 1.00 97.75 198 GLU A N 1
ATOM 1542 C CA . GLU A 1 198 ? -2.916 -10.221 11.051 1.00 97.75 198 GLU A CA 1
ATOM 1543 C C . GLU A 1 198 ? -2.844 -9.402 9.753 1.00 97.75 198 GLU A C 1
ATOM 1545 O O . GLU A 1 198 ? -2.641 -9.975 8.686 1.00 97.75 198 GLU A O 1
ATOM 1550 N N . ALA A 1 199 ? -2.934 -8.071 9.837 1.00 98.19 199 ALA A N 1
ATOM 1551 C CA . ALA A 1 199 ? -2.774 -7.183 8.689 1.00 98.19 199 ALA A CA 1
ATOM 1552 C C . ALA A 1 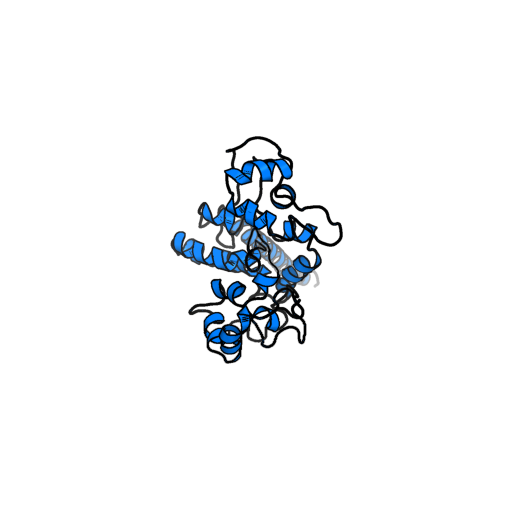199 ? -1.338 -7.160 8.127 1.00 98.19 199 ALA A C 1
ATOM 1554 O O . ALA A 1 199 ? -1.135 -6.753 6.989 1.00 98.19 199 ALA A O 1
ATOM 1555 N N . CYS A 1 200 ? -0.335 -7.578 8.907 1.00 97.94 200 CYS A N 1
ATOM 1556 C CA . CYS A 1 200 ? 1.079 -7.503 8.524 1.00 97.94 200 CYS A CA 1
ATOM 1557 C C . CYS A 1 200 ? 1.633 -8.856 8.055 1.00 97.94 200 CYS A C 1
ATOM 1559 O O . CYS A 1 200 ? 2.415 -8.934 7.108 1.00 97.94 200 CYS A O 1
ATOM 1561 N N . ILE A 1 201 ? 1.230 -9.934 8.726 1.00 96.12 201 ILE A N 1
ATOM 1562 C CA . ILE A 1 201 ? 1.895 -11.247 8.662 1.00 96.12 201 ILE A CA 1
ATOM 1563 C C . ILE A 1 201 ? 1.683 -12.016 7.355 1.00 96.12 201 ILE A C 1
ATOM 1565 O O . ILE A 1 201 ? 2.384 -12.991 7.113 1.00 96.12 201 ILE A O 1
ATOM 1569 N N . THR A 1 202 ? 0.754 -11.591 6.495 1.00 95.44 202 THR A N 1
ATOM 1570 C CA . THR A 1 202 ? 0.653 -12.155 5.137 1.00 95.44 202 THR A CA 1
ATOM 1571 C C . THR A 1 202 ? 1.953 -11.935 4.360 1.00 95.44 202 THR A C 1
ATOM 1573 O O . THR A 1 202 ? 2.357 -12.803 3.594 1.00 95.44 202 THR A O 1
ATOM 1576 N N . CYS A 1 203 ? 2.622 -10.800 4.589 1.00 96.62 203 CYS A N 1
ATOM 1577 C CA . CYS A 1 203 ? 3.898 -10.464 3.958 1.00 96.62 203 CYS A CA 1
ATOM 1578 C C . CYS A 1 203 ? 5.068 -10.622 4.934 1.00 96.62 203 CYS A C 1
ATOM 1580 O O . CYS A 1 203 ? 6.119 -11.115 4.554 1.00 96.62 203 CYS A O 1
ATOM 1582 N N . HIS A 1 204 ? 4.886 -10.217 6.192 1.00 96.94 204 HIS A N 1
ATOM 1583 C CA . HIS A 1 204 ? 5.901 -10.269 7.245 1.00 96.94 204 HIS A CA 1
ATOM 1584 C C . HIS A 1 204 ? 5.930 -11.641 7.931 1.00 96.94 204 HIS A C 1
ATOM 1586 O O . HIS A 1 204 ? 5.571 -11.784 9.102 1.00 96.94 204 HIS A O 1
ATOM 1592 N N . SER A 1 205 ? 6.289 -12.667 7.165 1.00 94.12 205 SER A N 1
ATOM 1593 C CA . SER A 1 205 ? 6.377 -14.057 7.617 1.00 94.12 205 SER A CA 1
ATOM 1594 C C . SER A 1 205 ? 7.361 -14.867 6.775 1.00 94.12 205 SER A C 1
ATOM 1596 O O . SER A 1 205 ? 7.918 -14.386 5.781 1.00 94.12 205 SER A O 1
ATOM 1598 N N . GLY A 1 206 ? 7.563 -16.123 7.168 1.00 93.81 206 GLY A N 1
ATOM 1599 C CA . GLY A 1 206 ? 8.352 -17.087 6.424 1.00 93.81 206 GLY A CA 1
ATOM 1600 C C . GLY A 1 206 ? 9.866 -16.927 6.600 1.00 93.81 206 GLY A C 1
ATOM 1601 O O . GLY A 1 206 ? 10.345 -16.080 7.353 1.00 93.81 206 GLY A O 1
ATOM 1602 N N . PRO A 1 207 ? 10.656 -17.753 5.888 1.00 91.81 207 PRO A N 1
ATOM 1603 C CA . PRO A 1 207 ? 12.100 -17.851 6.092 1.00 91.81 207 PRO A CA 1
ATOM 1604 C C . PRO A 1 207 ? 12.915 -16.548 5.985 1.00 91.81 207 PRO A C 1
ATOM 1606 O O . PRO A 1 207 ? 13.861 -16.418 6.762 1.00 91.81 207 PRO A O 1
ATOM 1609 N N . PRO A 1 208 ? 12.632 -15.602 5.058 1.00 87.31 208 PRO A N 1
ATOM 1610 C CA . PRO A 1 208 ? 13.499 -14.434 4.885 1.00 87.31 208 PRO A CA 1
ATOM 1611 C C . PRO A 1 208 ? 13.338 -13.384 5.994 1.00 87.31 208 PRO A C 1
ATOM 1613 O O . PRO A 1 208 ? 14.292 -12.669 6.283 1.00 87.31 208 PRO A O 1
ATOM 1616 N N . HIS A 1 209 ? 12.157 -13.290 6.611 1.00 93.44 209 HIS A N 1
ATOM 1617 C CA . HIS A 1 209 ? 11.850 -12.349 7.694 1.00 93.44 209 HIS A CA 1
ATOM 1618 C C . HIS A 1 209 ? 10.672 -12.890 8.537 1.00 93.44 209 HIS A C 1
ATOM 1620 O O . HIS A 1 209 ? 9.512 -12.543 8.290 1.00 93.44 209 HIS A O 1
ATOM 1626 N N . PRO A 1 210 ? 10.938 -13.774 9.521 1.00 95.88 210 PRO A N 1
ATOM 1627 C CA . PRO A 1 210 ? 9.908 -14.478 10.292 1.00 95.88 210 PRO A CA 1
ATOM 1628 C C . PRO A 1 210 ? 9.290 -13.595 11.396 1.00 95.88 210 PRO A C 1
ATOM 1630 O O . PRO A 1 210 ? 9.235 -13.962 12.574 1.00 95.88 210 PRO A O 1
ATOM 1633 N N . ASP A 1 211 ? 8.869 -12.381 11.045 1.00 96.44 211 ASP A N 1
ATOM 1634 C CA . ASP A 1 211 ? 8.366 -11.378 11.989 1.00 96.44 211 ASP A CA 1
ATOM 1635 C C . ASP A 1 211 ? 7.062 -11.843 12.658 1.00 96.44 211 ASP A C 1
ATOM 1637 O O . ASP A 1 211 ? 6.879 -11.691 13.867 1.00 96.44 211 ASP A O 1
ATOM 1641 N N . GLY A 1 212 ? 6.153 -12.446 11.887 1.00 96.38 212 GLY A N 1
ATOM 1642 C CA . GLY A 1 212 ? 4.899 -12.995 12.396 1.00 96.38 212 GLY A CA 1
ATOM 1643 C C . GLY A 1 212 ? 5.129 -14.145 13.373 1.00 96.38 212 GLY A C 1
ATOM 1644 O O . GLY A 1 212 ? 4.592 -14.136 14.482 1.00 96.38 212 GLY A O 1
ATOM 1645 N N . GLU A 1 213 ? 5.963 -15.110 12.995 1.00 97.25 213 GLU A N 1
ATOM 1646 C CA . GLU A 1 213 ? 6.304 -16.275 13.810 1.00 97.25 213 GLU A CA 1
ATOM 1647 C C . GLU A 1 213 ? 6.971 -15.854 15.121 1.00 97.25 213 GLU A C 1
ATOM 1649 O O . GLU A 1 213 ? 6.589 -16.319 16.197 1.00 97.25 213 GLU A O 1
ATOM 1654 N N . THR A 1 214 ? 7.927 -14.925 15.051 1.00 97.31 214 THR A N 1
ATOM 1655 C CA . THR A 1 214 ? 8.628 -14.415 16.236 1.00 97.31 214 THR A CA 1
ATOM 1656 C C . THR A 1 214 ? 7.711 -13.593 17.141 1.00 97.31 214 THR A C 1
ATOM 1658 O O . THR A 1 214 ? 7.734 -13.787 18.360 1.00 97.31 214 THR A O 1
ATOM 1661 N N . TYR A 1 215 ? 6.850 -12.729 16.589 1.00 98.38 215 TYR A N 1
ATOM 1662 C CA . TYR A 1 215 ? 5.869 -11.981 17.376 1.00 98.38 215 TYR A CA 1
ATOM 1663 C C . TYR A 1 215 ? 4.905 -12.921 18.098 1.00 98.38 215 TYR A C 1
ATOM 1665 O O . TYR A 1 215 ? 4.758 -12.809 19.318 1.00 98.38 215 TYR A O 1
ATOM 1673 N N . PHE A 1 216 ? 4.279 -13.864 17.390 1.00 97.56 216 PHE A N 1
ATOM 1674 C CA . PHE A 1 216 ? 3.292 -14.760 17.993 1.00 97.56 216 PHE A CA 1
ATOM 1675 C C . PHE A 1 216 ? 3.895 -15.747 18.988 1.00 97.56 216 PHE A C 1
ATOM 1677 O O . PHE A 1 216 ? 3.204 -16.121 19.933 1.00 97.56 216 PHE A O 1
ATOM 1684 N N . ALA A 1 217 ? 5.168 -16.118 18.841 1.00 97.88 217 ALA A N 1
ATOM 1685 C CA . ALA A 1 217 ? 5.886 -16.918 19.832 1.00 97.88 217 ALA A CA 1
ATOM 1686 C C . ALA A 1 217 ? 6.351 -16.109 21.064 1.00 97.88 217 ALA A C 1
ATOM 1688 O O . ALA A 1 217 ? 6.756 -16.694 22.067 1.00 97.88 217 ALA A O 1
ATOM 1689 N N . SER A 1 218 ? 6.305 -14.774 21.017 1.00 98.50 218 SER A N 1
ATOM 1690 C CA . SER A 1 218 ? 6.707 -13.906 22.131 1.00 98.50 218 SER A CA 1
ATOM 1691 C C . SER A 1 218 ? 5.598 -13.721 23.173 1.00 98.50 218 SER A C 1
ATOM 1693 O O . SER A 1 218 ? 4.414 -13.866 22.876 1.00 98.50 218 SER A O 1
ATOM 1695 N N . ALA A 1 219 ? 5.958 -13.272 24.381 1.00 98.38 219 ALA A N 1
ATOM 1696 C CA . ALA A 1 219 ? 4.983 -12.917 25.419 1.00 98.38 219 ALA A CA 1
ATOM 1697 C C . ALA A 1 219 ? 3.981 -11.831 24.969 1.00 98.38 219 ALA A C 1
ATOM 1699 O O . ALA A 1 219 ? 2.816 -11.869 25.359 1.00 98.38 219 ALA A O 1
ATOM 1700 N N . HIS A 1 220 ? 4.403 -10.887 24.116 1.00 98.31 220 HIS A N 1
ATOM 1701 C CA . HIS A 1 220 ? 3.497 -9.887 23.540 1.00 98.31 220 HIS A CA 1
ATOM 1702 C C . HIS A 1 220 ? 2.438 -10.533 22.640 1.00 98.31 220 HIS A C 1
ATOM 1704 O O . HIS A 1 220 ? 1.261 -10.186 22.726 1.00 98.31 220 HIS A O 1
ATOM 1710 N N . GLY A 1 221 ? 2.857 -11.478 21.795 1.00 98.12 221 GLY A N 1
ATOM 1711 C CA . GLY A 1 221 ? 1.964 -12.201 20.898 1.00 98.12 221 GLY A CA 1
ATOM 1712 C C . GLY A 1 221 ? 1.035 -13.161 21.631 1.00 98.12 221 GLY A C 1
ATOM 1713 O O . GLY A 1 221 ? -0.130 -13.248 21.259 1.00 98.12 221 GLY A O 1
ATOM 1714 N N . GLN A 1 222 ? 1.507 -13.824 22.690 1.00 98.44 222 GLN A N 1
ATOM 1715 C CA . GLN A 1 222 ? 0.666 -14.676 23.539 1.00 98.44 222 GLN A CA 1
ATOM 1716 C C . GLN A 1 222 ? -0.434 -13.854 24.229 1.00 98.44 222 GLN A C 1
ATOM 1718 O O . GLN A 1 222 ? -1.609 -14.182 24.101 1.00 98.44 222 GLN A O 1
ATOM 1723 N N . LEU A 1 223 ? -0.091 -12.699 24.819 1.00 98.31 223 LEU A N 1
ATOM 1724 C CA . LEU A 1 223 ? -1.086 -11.779 25.387 1.00 98.31 223 LEU A CA 1
ATOM 1725 C C . LEU A 1 223 ? -2.118 -11.319 24.342 1.00 98.31 223 LEU A C 1
ATOM 1727 O O . LEU A 1 223 ? -3.312 -11.231 24.629 1.00 98.31 223 LEU A O 1
ATOM 1731 N N . TYR A 1 224 ? -1.668 -11.009 23.124 1.00 98.25 224 TYR A N 1
ATOM 1732 C CA . TYR A 1 224 ? -2.568 -10.656 22.029 1.00 98.25 224 TYR A CA 1
ATOM 1733 C C . TYR A 1 224 ? -3.482 -11.825 21.624 1.00 98.25 224 TYR A C 1
ATOM 1735 O O . TYR A 1 224 ? -4.662 -11.601 21.364 1.00 98.25 224 TYR A O 1
ATOM 1743 N N . GLN A 1 225 ? -2.983 -13.059 21.573 1.00 97.88 225 GLN A N 1
ATOM 1744 C CA . GLN A 1 225 ? -3.806 -14.225 21.237 1.00 97.88 225 GLN A CA 1
ATOM 1745 C C . GLN A 1 225 ? -4.878 -14.491 22.301 1.00 97.88 225 GLN A C 1
ATOM 1747 O O . GLN A 1 225 ? -6.027 -14.768 21.947 1.00 97.88 225 GLN A O 1
ATOM 1752 N N . ASP A 1 226 ? -4.521 -14.325 23.574 1.00 98.12 226 ASP A N 1
ATOM 1753 C CA . ASP A 1 226 ? -5.417 -14.551 24.708 1.00 98.12 226 ASP A CA 1
ATOM 1754 C C . ASP A 1 226 ? -6.494 -13.462 24.820 1.00 98.12 226 ASP A C 1
ATOM 1756 O O . ASP A 1 226 ? -7.682 -13.751 24.984 1.00 98.12 226 ASP A O 1
ATOM 1760 N N . GLU A 1 227 ? -6.101 -12.190 24.705 1.00 97.56 227 GLU A N 1
ATOM 1761 C CA . GLU A 1 227 ? -6.979 -11.060 25.029 1.00 97.56 227 GLU A CA 1
ATOM 1762 C C . GLU A 1 227 ? -7.359 -10.180 23.833 1.00 97.56 227 GLU A C 1
ATOM 1764 O O . GLU A 1 227 ? -8.326 -9.421 23.914 1.00 97.56 227 GLU A O 1
ATOM 1769 N N . GLY A 1 228 ? -6.633 -10.248 22.716 1.00 96.50 228 GLY A N 1
ATOM 1770 C CA . GLY A 1 228 ? -6.706 -9.276 21.618 1.00 96.50 228 GLY A CA 1
ATOM 1771 C C . GLY A 1 228 ? -8.089 -9.154 20.982 1.00 96.50 228 GLY A C 1
ATOM 1772 O O . GLY A 1 228 ? -8.479 -8.073 20.545 1.00 96.50 228 GLY A O 1
ATOM 1773 N N . LYS A 1 229 ? -8.896 -10.220 21.002 1.00 95.69 229 LYS A N 1
ATOM 1774 C CA . LYS A 1 229 ? -10.296 -10.178 20.540 1.00 95.69 229 LYS A CA 1
ATOM 1775 C C . LYS A 1 229 ? -11.189 -9.261 21.387 1.00 95.69 229 LYS A C 1
ATOM 1777 O O . LYS A 1 229 ? -12.193 -8.776 20.880 1.00 95.69 229 LYS A O 1
ATOM 1782 N N . GLN A 1 230 ? -10.839 -9.033 22.654 1.00 96.44 230 GLN A N 1
ATOM 1783 C CA . GLN A 1 230 ? -11.593 -8.198 23.596 1.00 96.44 230 GLN A CA 1
ATOM 1784 C C . GLN A 1 230 ? -11.127 -6.736 23.595 1.00 96.44 230 GLN A C 1
ATOM 1786 O O . GLN A 1 230 ? -11.729 -5.893 24.261 1.00 96.44 230 GLN A O 1
ATOM 1791 N N . TRP A 1 231 ? -10.033 -6.422 22.898 1.00 97.19 231 TRP A N 1
ATOM 1792 C CA . TRP A 1 231 ? -9.506 -5.063 22.847 1.00 97.19 231 TRP A CA 1
ATOM 1793 C C . TRP A 1 231 ? -10.392 -4.168 21.974 1.00 97.19 231 TRP A C 1
ATOM 1795 O O . TRP A 1 231 ? -10.957 -4.597 20.968 1.00 97.19 231 TRP A O 1
ATOM 1805 N N . ASP A 1 232 ? -10.487 -2.891 22.341 1.00 97.50 232 ASP A N 1
ATOM 1806 C CA . ASP A 1 232 ? -11.212 -1.895 21.554 1.00 97.50 232 ASP A CA 1
ATOM 1807 C C . ASP A 1 232 ? -10.342 -1.373 20.401 1.00 97.50 232 ASP A C 1
ATOM 1809 O O . ASP A 1 232 ? -9.648 -0.360 20.515 1.00 97.50 232 ASP A O 1
ATOM 1813 N N . TRP A 1 233 ? -10.407 -2.066 19.263 1.00 97.56 233 TRP A N 1
ATOM 1814 C CA . TRP A 1 233 ? -9.673 -1.712 18.043 1.00 97.56 233 TRP A CA 1
ATOM 1815 C C . TRP A 1 233 ? -10.157 -0.426 17.371 1.00 97.56 233 TRP A C 1
ATOM 1817 O O . TRP A 1 233 ? -9.521 0.037 16.420 1.00 97.56 233 TRP A O 1
ATOM 1827 N N . SER A 1 234 ? -11.257 0.182 17.835 1.00 95.56 234 SER A N 1
ATOM 1828 C CA . SER A 1 234 ? -11.682 1.490 17.330 1.00 95.56 234 SER A CA 1
ATOM 1829 C C . SER A 1 234 ? -10.726 2.603 17.774 1.00 95.56 234 SER A C 1
ATOM 1831 O O . SER A 1 234 ? -10.534 3.577 17.034 1.00 95.56 234 SER A O 1
ATOM 1833 N N . LYS A 1 235 ? -10.045 2.420 18.915 1.00 96.62 235 LYS A N 1
ATOM 1834 C CA . LYS A 1 235 ? -9.109 3.394 19.481 1.00 96.62 235 LYS A CA 1
ATOM 1835 C C . LYS A 1 235 ? -7.878 3.599 18.595 1.00 96.62 235 LYS A C 1
ATOM 1837 O O . LYS A 1 235 ? -7.337 2.637 18.044 1.00 96.62 235 LYS A O 1
ATOM 1842 N N . PRO A 1 236 ? -7.384 4.841 18.455 1.00 96.19 236 PRO A N 1
ATOM 1843 C CA . PRO A 1 236 ? -6.168 5.107 17.697 1.00 96.19 236 PRO A CA 1
ATOM 1844 C C . PRO A 1 236 ? -4.948 4.456 18.357 1.00 96.19 236 PRO A C 1
ATOM 1846 O O . PRO A 1 236 ? -4.948 4.166 19.556 1.00 96.19 236 PRO A O 1
ATOM 1849 N N . LEU A 1 237 ? -3.888 4.256 17.575 1.00 96.06 237 LEU A N 1
ATOM 1850 C CA . LEU A 1 237 ? -2.584 3.855 18.097 1.00 96.06 237 LEU A CA 1
ATOM 1851 C C . LEU A 1 237 ? -2.024 5.028 18.904 1.00 96.06 237 LEU A C 1
ATOM 1853 O O . LEU A 1 237 ? -1.471 5.955 18.335 1.00 96.06 237 LEU A O 1
ATOM 1857 N N . SER A 1 238 ? -2.225 5.035 20.215 1.00 94.44 238 SER A N 1
ATOM 1858 C CA . SER A 1 238 ? -1.649 6.031 21.117 1.00 94.44 238 SER A CA 1
ATOM 1859 C C . SER A 1 238 ? -1.371 5.401 22.472 1.00 94.44 238 SER A C 1
ATOM 1861 O O . SER A 1 238 ? -1.993 4.400 22.846 1.00 94.44 238 SER A O 1
ATOM 1863 N N . LYS A 1 239 ? -0.433 5.993 23.216 1.00 91.44 239 LYS A N 1
ATOM 1864 C CA . LYS A 1 239 ? 0.004 5.476 24.516 1.00 91.44 239 LYS A CA 1
ATOM 1865 C C . LYS A 1 239 ? -1.191 5.209 25.440 1.00 91.44 239 LYS A C 1
ATOM 1867 O O . LYS A 1 239 ? -1.985 6.108 25.691 1.00 91.44 239 LYS A O 1
ATOM 1872 N N . GLY A 1 240 ? -1.287 3.979 25.946 1.00 91.19 240 GLY A N 1
ATOM 1873 C CA . GLY A 1 240 ? -2.307 3.561 26.917 1.00 91.19 240 GLY A CA 1
ATOM 1874 C C . GLY A 1 240 ? -3.620 3.031 26.330 1.00 91.19 240 GLY A C 1
ATOM 1875 O O . GLY A 1 240 ? -4.455 2.551 27.090 1.00 91.19 240 GLY A O 1
ATOM 1876 N N . ASN A 1 241 ? -3.816 3.057 25.006 1.00 95.06 241 ASN A N 1
ATOM 1877 C CA . ASN A 1 241 ? -5.054 2.540 24.402 1.00 95.06 241 ASN A CA 1
ATOM 1878 C C . ASN A 1 241 ? -5.120 1.011 24.304 1.00 95.06 241 ASN A C 1
ATOM 1880 O O . ASN A 1 241 ? -6.215 0.468 24.170 1.00 95.06 241 ASN A O 1
ATOM 1884 N N . TYR A 1 242 ? -3.975 0.333 24.380 1.00 95.44 242 TYR A N 1
ATOM 1885 C CA . TYR A 1 242 ? -3.852 -1.113 24.221 1.00 95.44 242 TYR A CA 1
ATOM 1886 C C . TYR A 1 242 ? -3.067 -1.708 25.389 1.00 95.44 242 TYR A C 1
ATOM 1888 O O . TYR A 1 242 ? -2.126 -1.088 25.886 1.00 95.44 242 TYR A O 1
ATOM 1896 N N . LYS A 1 243 ? -3.472 -2.904 25.834 1.00 93.38 243 LYS A N 1
ATOM 1897 C CA . LYS A 1 243 ? -2.860 -3.597 26.981 1.00 93.38 243 LYS A CA 1
ATOM 1898 C C . LYS A 1 243 ? -1.480 -4.173 26.668 1.00 93.38 243 LYS A C 1
ATOM 1900 O O . LYS A 1 243 ? -0.649 -4.281 27.561 1.00 93.38 243 LYS A O 1
ATOM 1905 N N . GLY A 1 244 ? -1.246 -4.534 25.411 1.00 94.56 244 GLY A N 1
ATOM 1906 C CA . GLY A 1 244 ? 0.034 -5.020 24.915 1.00 94.56 244 GLY A CA 1
ATOM 1907 C C . GLY A 1 244 ? 0.355 -4.422 23.547 1.00 94.56 244 GLY A C 1
ATOM 1908 O O . GLY A 1 244 ? -0.534 -3.882 22.881 1.00 94.56 244 GLY A O 1
ATOM 1909 N N . PRO A 1 245 ? 1.623 -4.491 23.119 1.00 96.19 245 PRO A N 1
ATOM 1910 C CA . PRO A 1 245 ? 2.016 -3.996 21.813 1.00 96.19 245 PRO A CA 1
ATOM 1911 C C . PRO A 1 245 ? 1.570 -4.940 20.686 1.00 96.19 245 PRO A C 1
ATOM 1913 O O . PRO A 1 245 ? 1.611 -6.166 20.809 1.00 96.19 245 PRO A O 1
ATOM 1916 N N . THR A 1 246 ? 1.219 -4.349 19.548 1.00 97.81 246 THR A N 1
ATOM 1917 C CA . THR A 1 246 ? 1.090 -5.022 18.248 1.00 97.81 246 THR A CA 1
ATOM 1918 C C . THR A 1 246 ? 2.160 -4.523 17.282 1.00 97.81 246 THR A C 1
ATOM 1920 O O . THR A 1 246 ? 2.847 -3.536 17.565 1.00 97.81 246 THR A O 1
ATOM 1923 N N . CYS A 1 247 ? 2.259 -5.160 16.112 1.00 97.81 247 CYS A N 1
ATOM 1924 C CA . CYS A 1 247 ? 3.109 -4.723 15.003 1.00 97.81 247 CYS A CA 1
ATOM 1925 C C . CYS A 1 247 ? 2.901 -3.226 14.710 1.00 97.81 247 CYS A C 1
ATOM 1927 O O . CYS A 1 247 ? 3.829 -2.424 14.816 1.00 97.81 247 CYS A O 1
ATOM 1929 N N . ALA A 1 248 ? 1.652 -2.826 14.451 1.00 97.81 248 ALA A N 1
ATOM 1930 C CA . ALA A 1 248 ? 1.311 -1.441 14.149 1.00 97.81 248 ALA A CA 1
ATOM 1931 C C . ALA A 1 248 ? 1.607 -0.500 15.330 1.00 97.81 248 ALA A C 1
ATOM 1933 O O . ALA A 1 248 ? 2.159 0.575 15.127 1.00 97.81 248 ALA A O 1
ATOM 1934 N N . TYR A 1 249 ? 1.316 -0.897 16.573 1.00 97.00 249 TYR A N 1
ATOM 1935 C CA . TYR A 1 249 ? 1.589 -0.054 17.744 1.00 97.00 249 TYR A CA 1
ATOM 1936 C C . TYR A 1 249 ? 3.084 0.259 17.918 1.00 97.00 249 TYR A C 1
ATOM 1938 O O . TYR A 1 249 ? 3.451 1.396 18.216 1.00 97.00 249 TYR A O 1
ATOM 1946 N N . CYS A 1 250 ? 3.952 -0.736 17.716 1.00 96.44 250 CYS A N 1
ATOM 1947 C CA . CYS A 1 250 ? 5.399 -0.564 17.836 1.00 96.44 250 CYS A CA 1
ATOM 1948 C C . CYS A 1 250 ? 6.005 0.176 16.643 1.00 96.44 250 CYS A C 1
ATOM 1950 O O . CYS A 1 250 ? 6.863 1.039 16.840 1.00 96.44 250 CYS A O 1
ATOM 1952 N N . HIS A 1 251 ? 5.578 -0.140 15.418 1.00 96.94 251 HIS A N 1
ATOM 1953 C CA . HIS A 1 251 ? 6.219 0.359 14.199 1.00 96.94 251 HIS A CA 1
ATOM 1954 C C . HIS A 1 251 ? 5.590 1.657 13.676 1.00 96.94 251 HIS A C 1
ATOM 1956 O O . HIS A 1 251 ? 6.332 2.569 13.322 1.00 96.94 251 HIS A O 1
ATOM 1962 N N . MET A 1 252 ? 4.275 1.847 13.784 1.00 96.75 252 MET A N 1
ATOM 1963 C CA . MET A 1 252 ? 3.572 3.066 13.354 1.00 96.75 252 MET A CA 1
ATOM 1964 C C . MET A 1 252 ? 3.396 4.043 14.525 1.00 96.75 252 MET A C 1
ATOM 1966 O O . MET A 1 252 ? 2.361 4.069 15.195 1.00 96.75 252 MET A O 1
ATOM 1970 N N . GLY A 1 253 ? 4.414 4.870 14.789 1.00 90.56 253 GLY A N 1
ATOM 1971 C CA . GLY A 1 253 ? 4.398 5.827 15.903 1.00 90.56 253 GLY A CA 1
ATOM 1972 C C . GLY A 1 253 ? 3.180 6.757 15.847 1.00 90.56 253 GLY A C 1
ATOM 1973 O O . GLY A 1 253 ? 3.053 7.559 14.928 1.00 90.56 253 GLY A O 1
ATOM 1974 N N . ASN A 1 254 ? 2.269 6.638 16.815 1.00 92.81 254 ASN A N 1
ATOM 1975 C CA . ASN A 1 254 ? 0.972 7.328 16.829 1.00 92.81 254 ASN A CA 1
ATOM 1976 C C . ASN A 1 254 ? 0.121 7.152 15.544 1.00 92.81 254 ASN A C 1
ATOM 1978 O O . ASN A 1 254 ? -0.628 8.048 15.158 1.00 92.81 254 ASN A O 1
ATOM 1982 N N . GLY A 1 255 ? 0.250 6.016 14.849 1.00 95.31 255 GLY A N 1
ATOM 1983 C CA . GLY A 1 255 ? -0.457 5.739 13.591 1.00 95.31 255 GLY A CA 1
ATOM 1984 C C . GLY A 1 255 ? 0.127 6.410 12.345 1.00 95.31 255 GLY A C 1
ATOM 1985 O O . GLY A 1 255 ? -0.526 6.415 11.298 1.00 95.31 255 GLY A O 1
ATOM 1986 N N . LYS A 1 256 ? 1.345 6.959 12.434 1.00 96.31 256 LYS A N 1
ATOM 1987 C CA . LYS A 1 256 ? 2.088 7.475 11.278 1.00 96.31 256 LYS A CA 1
ATOM 1988 C C . LYS A 1 256 ? 2.263 6.374 10.224 1.00 96.31 256 LYS A C 1
ATOM 1990 O O . LYS A 1 256 ? 2.621 5.253 10.569 1.00 96.31 256 LYS A O 1
ATOM 1995 N N . HIS A 1 257 ? 2.020 6.698 8.954 1.00 97.44 257 HIS A N 1
ATOM 1996 C CA . HIS A 1 257 ? 2.167 5.765 7.819 1.00 97.44 257 HIS A CA 1
ATOM 1997 C C . HIS A 1 257 ? 3.603 5.654 7.290 1.00 97.44 257 HIS A C 1
ATOM 1999 O O . HIS A 1 257 ? 3.840 5.033 6.265 1.00 97.44 257 HIS A O 1
ATOM 2005 N N . GLN A 1 258 ? 4.545 6.240 8.024 1.00 95.69 258 GLN A N 1
ATOM 2006 C CA . GLN A 1 258 ? 5.972 6.053 7.852 1.00 95.69 258 GLN A CA 1
ATOM 2007 C C . GLN A 1 258 ? 6.416 5.037 8.910 1.00 95.69 258 GLN A C 1
ATOM 2009 O O . GLN A 1 258 ? 6.229 5.305 10.102 1.00 95.69 258 GLN A O 1
ATOM 2014 N N . VAL A 1 259 ? 6.987 3.900 8.500 1.00 95.75 259 VAL A N 1
ATOM 2015 C CA . VAL A 1 259 ? 7.495 2.875 9.436 1.00 95.75 259 VAL A CA 1
ATOM 2016 C C . VAL A 1 259 ? 9.011 2.674 9.400 1.00 95.75 259 VAL A C 1
ATOM 2018 O O . VAL A 1 259 ? 9.556 1.966 10.248 1.00 95.75 259 VAL A O 1
ATOM 2021 N N . ALA A 1 260 ? 9.711 3.296 8.450 1.00 95.25 260 ALA A N 1
ATOM 2022 C CA . ALA A 1 260 ? 11.152 3.119 8.275 1.00 95.25 260 ALA A CA 1
ATOM 2023 C C . ALA A 1 260 ? 12.015 4.013 9.195 1.00 95.25 260 ALA A C 1
ATOM 2025 O O . ALA A 1 260 ? 13.221 3.790 9.298 1.00 95.25 260 ALA A O 1
ATOM 2026 N N . ASP A 1 261 ? 11.444 5.014 9.879 1.00 93.69 261 ASP A N 1
ATOM 2027 C CA . ASP A 1 261 ? 12.203 6.051 10.603 1.00 93.69 261 ASP A CA 1
ATOM 2028 C C . ASP A 1 261 ? 12.958 5.539 11.834 1.00 93.69 261 ASP A C 1
ATOM 2030 O O . ASP A 1 261 ? 14.001 6.085 12.189 1.00 93.69 261 ASP A O 1
ATOM 2034 N N . LYS A 1 262 ? 12.459 4.470 12.455 1.00 92.81 262 LYS A N 1
ATOM 2035 C CA . LYS A 1 262 ? 13.091 3.788 13.596 1.00 92.81 262 LYS A CA 1
ATOM 2036 C C . LYS A 1 262 ? 13.941 2.584 13.189 1.00 92.81 262 LYS A C 1
ATOM 2038 O O . LYS A 1 262 ? 14.464 1.894 14.065 1.00 92.81 262 LYS A O 1
ATOM 2043 N N . SER A 1 263 ? 14.046 2.278 11.895 1.00 91.81 263 SER A N 1
ATOM 2044 C CA . SER A 1 263 ? 14.818 1.119 11.445 1.00 91.81 263 SER A CA 1
ATOM 2045 C C . SER A 1 263 ? 16.316 1.363 11.666 1.00 91.81 263 SER A C 1
ATOM 2047 O O . SER A 1 263 ? 16.904 2.286 11.110 1.00 91.81 263 SER A O 1
ATOM 2049 N N . MET A 1 264 ? 16.938 0.538 12.513 1.00 92.88 264 MET A N 1
ATOM 2050 C CA . MET A 1 264 ? 18.392 0.561 12.741 1.00 92.88 264 MET A CA 1
ATOM 2051 C C . MET A 1 264 ? 19.076 -0.588 12.001 1.00 92.88 264 MET A C 1
ATOM 2053 O O . MET A 1 264 ? 20.000 -0.364 11.228 1.00 92.88 264 MET A O 1
ATOM 2057 N N . TRP A 1 265 ? 18.567 -1.806 12.197 1.00 93.44 265 TRP A N 1
ATOM 2058 C CA . TRP A 1 265 ? 19.146 -3.043 11.661 1.00 93.44 265 TRP A CA 1
ATOM 2059 C C . TRP A 1 265 ? 18.516 -3.508 10.346 1.00 93.44 265 TRP A C 1
ATOM 2061 O O . TRP A 1 265 ? 18.959 -4.486 9.769 1.00 93.44 265 TRP A O 1
ATOM 2071 N N . LYS A 1 266 ? 17.496 -2.809 9.832 1.00 88.88 266 LYS A N 1
ATOM 2072 C CA . LYS A 1 266 ? 16.825 -3.156 8.565 1.00 88.88 266 LYS A CA 1
ATOM 2073 C C . LYS A 1 266 ? 16.447 -4.652 8.518 1.00 88.88 266 LYS A C 1
ATOM 2075 O O . LYS A 1 266 ? 15.584 -5.048 9.290 1.00 88.88 266 LYS A O 1
ATOM 2080 N N . PHE A 1 267 ? 17.080 -5.452 7.655 1.00 85.38 267 PHE A N 1
ATOM 2081 C CA . PHE A 1 267 ? 16.869 -6.904 7.537 1.00 85.38 267 PHE A CA 1
ATOM 2082 C C . PHE A 1 267 ? 18.038 -7.759 8.083 1.00 85.38 267 PHE A C 1
ATOM 2084 O O . PHE A 1 267 ? 18.125 -8.940 7.756 1.00 85.38 267 PHE A O 1
ATOM 2091 N N . GLY A 1 268 ? 18.935 -7.190 8.898 1.00 81.50 268 GLY A N 1
ATOM 2092 C CA . GLY A 1 268 ? 20.096 -7.879 9.480 1.00 81.50 268 GLY A CA 1
ATOM 2093 C C . GLY A 1 268 ? 21.290 -6.958 9.653 1.00 81.50 268 GLY A C 1
ATOM 2094 O O . GLY A 1 268 ? 21.988 -6.737 8.639 1.00 81.50 268 GLY A O 1
#

pLDDT: mean 94.23, std 7.27, range [53.41, 98.69]

Sequence (268 aa):
MSRKRVYYVWVPLVIALVAVAAGFFYVDWSKSGPGAGLYSRQWIPDAMFAYWNPDDFYQSTDAVAGEFEGKQCVACHEAVTPGIVNDWKASRHSNPTSGKAVVYCSACHGNNHQALHLPTPDVCGTCHVTQHVQFEDEKRYGFPSHALAMERALDAKHFVDKPKAEVTACLQCHSVATKCDSCHTRHRFSAAEARRPEACITCHSGPPHPDGETYFASAHGQLYQDEGKQWDWSKPLSKGNYKGPTCAYCHMGNGKHQVADKSMWKFG

Secondary structure (DSSP, 8-state):
--HHHHHHHHHHHHHHHHHHHHHHHHHHHHHSSSS-STTTTS----TTHHHHSHHHH----TTS-SB--HHHHHHHHHHH-HHHHHHHHTSTTTS-STTPPP--THHHH-SBTTS--PPPHHHHHTT-HHHHHHHHHGGGG-SS-STTHHHHHHTSTHHHHS-HHHHHHHHHHHGGGT-TTTTS-TTT--HHHHTSTHHHHTTS-STT--HHHHHHHSHHHHHHHHHGGGS-TTS-S-TTSSSS--HHHHHSGGG-S--STT-SSTT-

Organism: NCBI:txid652676